Protein AF-A0A740W7R0-F1 (afdb_monomer_lite)

Sequence (334 aa):
QVIRREPIHSACSHVIWDSNSKLMDKSDARHCTVIHSMSQNGWEDFAEKYDLDADDIPSFQNPNDWVFPWLTQDTIQIAEFYEVVEKKETAFIYQDPVTGEPVSYFKRDIKDVIDDLADSGFIKIAERQIKRRRVYKSIITCTAVLKDKQLIAGEHIPIVPVFGEWGFVEDKEVYEGVVRLTKDGQRLRNMIMSFNADIVARTPKKKPFFWPEQIAGFEHMYDGNDDYPYYLLNRTDENSGDLPTQPLAYYENPEVPQANAYMLEAATSAVKEVATLGVDTEAVNGGQVAFDTVNQLNMRADLETYVFQDNLATAMRRDGEIYQSIVNDIYDVP

Organism: NCBI:txid611

Structure (mmCIF, N/CA/C/O backbone):
data_AF-A0A740W7R0-F1
#
_entry.id   AF-A0A740W7R0-F1
#
loop_
_atom_site.group_PDB
_atom_site.id
_atom_site.type_symbol
_atom_site.label_atom_id
_atom_site.label_alt_id
_atom_site.label_comp_id
_atom_site.label_asym_id
_atom_site.label_entity_id
_atom_site.label_seq_id
_atom_site.pdbx_PDB_ins_code
_atom_site.Cartn_x
_atom_site.Cartn_y
_atom_site.Cartn_z
_atom_site.occupancy
_atom_site.B_iso_or_equiv
_atom_site.auth_seq_id
_atom_site.auth_comp_id
_atom_site.auth_asym_id
_atom_site.auth_atom_id
_atom_site.pdbx_PDB_model_num
ATOM 1 N N . GLN A 1 1 ? -14.932 -17.064 19.994 1.00 61.09 1 GLN A N 1
ATOM 2 C CA . GLN A 1 1 ? -14.534 -16.270 18.806 1.00 61.09 1 GLN A CA 1
ATOM 3 C C . GLN A 1 1 ? -13.046 -16.503 18.543 1.00 61.09 1 GLN A C 1
ATOM 5 O O . GLN A 1 1 ? -12.351 -16.876 19.479 1.00 61.09 1 GLN A O 1
ATOM 10 N N . VAL A 1 2 ? -12.561 -16.366 17.303 1.00 67.31 2 VAL A N 1
ATOM 11 C CA . VAL A 1 2 ? -11.131 -16.522 16.958 1.00 67.31 2 VAL A CA 1
ATOM 12 C C . VAL A 1 2 ? -10.673 -15.258 16.242 1.00 67.31 2 VAL A C 1
ATOM 14 O O . VAL A 1 2 ? -11.297 -14.861 15.262 1.00 67.31 2 VAL A O 1
ATOM 17 N N . ILE A 1 3 ? -9.595 -14.642 16.723 1.00 76.12 3 ILE A N 1
ATOM 18 C CA . ILE A 1 3 ? -8.993 -13.462 16.097 1.00 76.12 3 ILE A CA 1
ATOM 19 C C . ILE A 1 3 ? -8.036 -13.945 15.002 1.00 76.12 3 ILE A C 1
ATOM 21 O O . ILE A 1 3 ? -7.158 -14.769 15.263 1.00 76.12 3 ILE A O 1
ATOM 25 N N . ARG A 1 4 ? -8.214 -13.463 13.770 1.00 80.81 4 ARG A N 1
ATOM 26 C CA . ARG A 1 4 ? -7.363 -13.794 12.618 1.00 80.81 4 ARG A CA 1
ATOM 27 C C . ARG A 1 4 ? -6.833 -12.517 11.978 1.00 80.81 4 ARG A C 1
ATOM 29 O O . ARG A 1 4 ? -7.535 -11.513 11.940 1.00 80.81 4 ARG A O 1
ATOM 36 N N . ARG A 1 5 ? -5.595 -12.578 11.485 1.00 81.44 5 ARG A N 1
ATOM 37 C CA . ARG A 1 5 ? -4.960 -11.514 10.701 1.00 81.44 5 ARG A CA 1
ATOM 38 C C . ARG A 1 5 ? -5.076 -11.883 9.230 1.00 81.44 5 ARG A C 1
ATOM 40 O O . ARG A 1 5 ? -4.624 -12.962 8.849 1.00 81.44 5 ARG A O 1
ATOM 47 N N . GLU A 1 6 ? -5.664 -11.008 8.428 1.00 85.12 6 GLU A N 1
ATOM 48 C CA . GLU A 1 6 ? -5.843 -11.223 6.992 1.00 85.12 6 GLU A CA 1
ATOM 49 C C . GLU A 1 6 ? -5.182 -10.079 6.212 1.00 85.12 6 GLU A C 1
ATOM 51 O O . GLU A 1 6 ? -5.322 -8.916 6.601 1.00 85.12 6 GLU A O 1
ATOM 56 N N . PRO A 1 7 ? -4.424 -10.377 5.141 1.00 83.12 7 PRO A N 1
ATOM 57 C CA . PRO A 1 7 ? -3.843 -9.340 4.306 1.00 83.12 7 PRO A CA 1
ATOM 58 C C . PRO A 1 7 ? -4.929 -8.672 3.458 1.00 83.12 7 PRO A C 1
ATOM 60 O O . PRO A 1 7 ? -5.713 -9.342 2.790 1.00 83.12 7 PRO A O 1
ATOM 63 N N . ILE A 1 8 ? -4.933 -7.339 3.433 1.00 81.88 8 ILE A N 1
ATOM 64 C CA . ILE A 1 8 ? -5.785 -6.568 2.524 1.00 81.88 8 ILE A CA 1
ATOM 65 C C . ILE A 1 8 ? -5.012 -6.346 1.226 1.00 81.88 8 ILE A C 1
ATOM 67 O O . ILE A 1 8 ? -4.020 -5.613 1.182 1.00 81.88 8 ILE A O 1
ATOM 71 N N . HIS A 1 9 ? -5.460 -6.990 0.153 1.00 75.75 9 HIS A N 1
ATOM 72 C CA . HIS A 1 9 ? -4.893 -6.778 -1.173 1.00 75.75 9 HIS A CA 1
ATOM 73 C C . HIS A 1 9 ? -5.345 -5.426 -1.745 1.00 75.75 9 HIS A C 1
ATOM 75 O O . HIS A 1 9 ? -6.448 -4.961 -1.476 1.00 75.75 9 HIS A O 1
ATOM 81 N N . SER A 1 10 ? -4.482 -4.777 -2.533 1.00 72.06 10 SER A N 1
ATOM 82 C CA . SER A 1 10 ? -4.775 -3.477 -3.168 1.00 72.06 10 SER A CA 1
ATOM 83 C C . SER A 1 10 ? -5.121 -2.343 -2.189 1.00 72.06 10 SER A C 1
ATOM 85 O O . SER A 1 10 ? -5.879 -1.431 -2.526 1.00 72.06 10 SER A O 1
ATOM 87 N N . ALA A 1 11 ? -4.514 -2.356 -0.996 1.00 71.19 11 ALA A N 1
ATOM 88 C CA . ALA A 1 11 ? -4.784 -1.386 0.065 1.00 71.19 11 ALA A CA 1
ATOM 89 C C . ALA A 1 11 ? -4.646 0.087 -0.376 1.00 71.19 11 ALA A C 1
ATOM 91 O O . ALA A 1 11 ? -5.422 0.921 0.077 1.00 71.19 11 ALA A O 1
ATOM 92 N N . CYS A 1 12 ? -3.738 0.413 -1.306 1.00 69.38 12 CYS A N 1
ATOM 93 C CA . CYS A 1 12 ? -3.533 1.793 -1.774 1.00 69.38 12 CYS A CA 1
ATOM 94 C C . CYS A 1 12 ? -4.762 2.425 -2.449 1.00 69.38 12 CYS A C 1
ATOM 96 O O . CYS A 1 12 ? -4.881 3.645 -2.457 1.00 69.38 12 CYS A O 1
ATOM 98 N N . SER A 1 13 ? -5.643 1.623 -3.055 1.00 72.69 13 SER A N 1
ATOM 99 C CA . SER A 1 13 ? -6.872 2.108 -3.703 1.00 72.69 13 SER A CA 1
ATOM 100 C C . SER A 1 13 ? -8.140 1.753 -2.936 1.00 72.69 13 SER A C 1
ATOM 102 O O . SER A 1 13 ? -9.170 2.384 -3.149 1.00 72.69 13 SER A O 1
ATOM 104 N N . HIS A 1 14 ? -8.066 0.755 -2.057 1.00 75.62 14 HIS A N 1
ATOM 105 C CA . HIS A 1 14 ? -9.224 0.194 -1.372 1.00 75.62 14 HIS A CA 1
ATOM 106 C C . HIS A 1 14 ? -9.317 0.606 0.101 1.00 75.62 14 HIS A C 1
ATOM 108 O O . HIS A 1 14 ? -10.366 0.426 0.702 1.00 75.62 14 HIS A O 1
ATOM 114 N N . VAL A 1 15 ? -8.271 1.176 0.705 1.00 82.62 15 VAL A N 1
ATOM 115 C CA . VAL A 1 15 ? -8.308 1.637 2.101 1.00 82.62 15 VAL A CA 1
ATOM 116 C C . VAL A 1 15 ? -8.205 3.154 2.139 1.00 82.62 15 VAL A C 1
ATOM 118 O O . VAL A 1 15 ? -7.200 3.735 1.733 1.00 82.62 15 VAL A O 1
ATOM 121 N N . ILE A 1 16 ? -9.249 3.799 2.652 1.00 84.50 16 ILE A N 1
ATOM 122 C CA . ILE A 1 16 ? -9.345 5.252 2.774 1.00 84.50 16 ILE A CA 1
ATOM 123 C C . ILE A 1 16 ? -9.377 5.606 4.258 1.00 84.50 16 ILE A C 1
ATOM 125 O O . ILE A 1 16 ? -10.332 5.296 4.972 1.00 84.50 16 ILE A O 1
ATOM 129 N N . TRP A 1 17 ? -8.318 6.259 4.718 1.00 84.19 17 TRP A N 1
ATOM 130 C CA . TRP A 1 17 ? -8.190 6.746 6.089 1.00 84.19 17 TRP A CA 1
ATOM 131 C C . TRP A 1 17 ? -8.792 8.143 6.258 1.00 84.19 17 TRP A C 1
ATOM 133 O O . TRP A 1 17 ? -8.957 8.882 5.290 1.00 84.19 17 TRP A O 1
ATOM 143 N N . ASP A 1 18 ? -9.083 8.508 7.507 1.00 83.50 18 ASP A N 1
ATOM 144 C CA . ASP A 1 18 ? -9.459 9.869 7.895 1.00 83.50 18 ASP A CA 1
ATOM 145 C C . ASP A 1 18 ? -8.423 10.893 7.409 1.00 83.50 18 ASP A C 1
ATOM 147 O O . ASP A 1 18 ? -7.244 10.810 7.763 1.00 83.50 18 ASP A O 1
ATOM 151 N N . SER A 1 19 ? -8.874 11.893 6.649 1.00 77.38 19 SER A N 1
ATOM 152 C CA . SER A 1 19 ? -8.030 12.972 6.120 1.00 77.38 19 SER A CA 1
ATOM 153 C C . SER A 1 19 ? -7.301 13.773 7.204 1.00 77.38 19 SER A C 1
ATOM 155 O O . SER A 1 19 ? -6.313 14.438 6.908 1.00 77.38 19 SER A O 1
ATOM 157 N N . ASN A 1 20 ? -7.780 13.743 8.452 1.00 79.94 20 ASN A N 1
ATOM 158 C CA . ASN A 1 20 ? -7.133 14.430 9.571 1.00 79.94 20 ASN A CA 1
ATOM 159 C C . ASN A 1 20 ? -6.087 13.581 10.305 1.00 79.94 20 ASN A C 1
ATOM 161 O O . ASN A 1 20 ? -5.439 14.100 11.215 1.00 79.94 20 ASN A O 1
ATOM 165 N N . SER A 1 21 ? -5.928 12.303 9.951 1.00 81.31 21 SER A N 1
ATOM 166 C CA . SER A 1 21 ? -4.964 11.414 10.597 1.00 81.31 21 SER A CA 1
ATOM 167 C C . SER A 1 21 ? -3.539 11.718 10.130 1.00 81.31 21 SER A C 1
ATOM 169 O O . SER A 1 21 ? -3.223 11.613 8.942 1.00 81.31 21 SER A O 1
ATOM 171 N N . LYS A 1 22 ? -2.674 12.096 11.076 1.00 79.94 22 LYS A N 1
ATOM 172 C CA . LYS A 1 22 ? -1.288 12.525 10.847 1.00 79.94 22 LYS A CA 1
ATOM 173 C C . LYS A 1 22 ? -0.246 11.551 11.383 1.00 79.94 22 LYS A C 1
ATOM 175 O O . LYS A 1 22 ? 0.915 11.657 10.998 1.00 79.94 22 LYS A O 1
ATOM 180 N N . LEU A 1 23 ? -0.622 10.648 12.286 1.00 82.50 23 LEU A N 1
ATOM 181 C CA . LEU A 1 23 ? 0.312 9.664 12.829 1.00 82.50 23 LEU A CA 1
ATOM 182 C C . LEU A 1 23 ? 0.557 8.534 11.825 1.00 82.50 23 LEU A C 1
ATOM 184 O O . LEU A 1 23 ? -0.361 8.087 11.139 1.00 82.50 23 LEU A O 1
ATOM 188 N N . MET A 1 24 ? 1.796 8.043 11.777 1.00 80.12 24 MET A N 1
ATOM 189 C CA . MET A 1 24 ? 2.192 6.956 10.875 1.00 80.12 24 MET A CA 1
ATOM 190 C C . MET A 1 24 ? 1.461 5.640 11.186 1.00 80.12 24 MET A C 1
ATOM 192 O O . MET A 1 24 ? 1.162 4.866 10.288 1.00 80.12 24 MET A O 1
ATOM 196 N N . ASP A 1 25 ? 1.121 5.387 12.448 1.00 79.81 25 ASP A N 1
ATOM 197 C CA . ASP A 1 25 ? 0.356 4.208 12.871 1.00 79.81 25 ASP A CA 1
ATOM 198 C C . ASP A 1 25 ? -1.169 4.373 12.702 1.00 79.81 25 ASP A C 1
ATOM 200 O O . ASP A 1 25 ? -1.934 3.456 13.020 1.00 79.81 25 ASP A O 1
ATOM 204 N N . LYS A 1 26 ? -1.614 5.551 12.233 1.00 83.06 26 LYS A N 1
ATOM 205 C CA . LYS A 1 26 ? -3.019 5.960 12.085 1.00 83.06 26 LYS A CA 1
ATOM 206 C C . LYS A 1 26 ? -3.853 5.781 13.363 1.00 83.06 26 LYS A C 1
ATOM 208 O O . LYS A 1 26 ? -5.071 5.600 13.308 1.00 83.06 26 LYS A O 1
ATOM 213 N N . SER A 1 27 ? -3.232 5.848 14.543 1.00 79.81 27 SER A N 1
ATOM 214 C CA . SER A 1 27 ? -3.924 5.701 15.838 1.00 79.81 27 SER A CA 1
ATOM 215 C C . SER A 1 27 ? -4.890 6.853 16.165 1.00 79.81 27 SER A C 1
ATOM 217 O O . SER A 1 27 ? -5.855 6.683 16.930 1.00 79.81 27 SER A O 1
ATOM 219 N N . ASP A 1 28 ? -4.665 8.011 15.543 1.00 83.19 28 ASP A N 1
ATOM 220 C CA . ASP A 1 28 ? -5.483 9.221 15.617 1.00 83.19 28 ASP A CA 1
ATOM 221 C C . ASP A 1 28 ? -6.679 9.226 14.652 1.00 83.19 28 ASP A C 1
ATOM 223 O O . ASP A 1 28 ? -7.558 10.083 14.785 1.00 83.19 28 ASP A O 1
ATOM 227 N N . ALA A 1 29 ? -6.763 8.263 13.729 1.00 84.06 29 ALA A N 1
ATOM 228 C CA . ALA A 1 29 ? -7.875 8.164 12.794 1.00 84.06 29 ALA A CA 1
ATOM 229 C C . ALA A 1 29 ? -9.211 7.963 13.532 1.00 84.06 29 ALA A C 1
ATOM 231 O O . ALA A 1 29 ? -9.351 7.092 14.402 1.00 84.06 29 ALA A O 1
ATOM 232 N N . ARG A 1 30 ? -10.220 8.771 13.174 1.00 84.12 30 ARG A N 1
ATOM 233 C CA . ARG A 1 30 ? -11.590 8.620 13.696 1.00 84.12 30 ARG A CA 1
ATOM 234 C C . ARG A 1 30 ? -12.455 7.737 12.818 1.00 84.12 30 ARG A C 1
ATOM 236 O O . ARG A 1 30 ? -13.424 7.169 13.313 1.00 84.12 30 ARG A O 1
ATOM 243 N N . HIS A 1 31 ? -12.115 7.636 11.540 1.00 84.19 31 HIS A N 1
ATOM 244 C CA . HIS A 1 31 ? -12.808 6.779 10.600 1.00 84.19 31 HIS A CA 1
ATOM 245 C C . HIS A 1 31 ? -11.843 6.128 9.609 1.00 84.19 31 HIS A C 1
ATOM 247 O O . HIS A 1 31 ? -10.768 6.655 9.320 1.00 84.19 31 HIS A O 1
ATOM 253 N N . CYS A 1 32 ? -12.228 4.962 9.104 1.00 86.94 32 CYS A N 1
ATOM 254 C CA . CYS A 1 32 ? -11.527 4.271 8.030 1.00 86.94 32 CYS A CA 1
ATOM 255 C C . CYS A 1 32 ? -12.552 3.539 7.166 1.00 86.94 32 CYS A C 1
ATOM 257 O O . CYS A 1 32 ? -13.484 2.938 7.695 1.00 86.94 32 CYS A O 1
ATOM 259 N N . THR A 1 33 ? -12.389 3.595 5.850 1.00 85.62 33 THR A N 1
ATOM 260 C CA . THR A 1 33 ? -13.246 2.894 4.892 1.00 85.62 33 THR A CA 1
ATOM 261 C C . THR A 1 33 ? -12.415 1.851 4.166 1.00 85.62 33 THR A C 1
ATOM 263 O O . THR A 1 33 ? -11.398 2.196 3.569 1.00 85.62 33 THR A O 1
ATOM 266 N N . VAL A 1 34 ? -12.848 0.594 4.198 1.00 84.38 34 VAL A N 1
ATOM 267 C CA . VAL A 1 34 ? -12.238 -0.497 3.431 1.00 84.38 34 VAL A CA 1
ATOM 268 C C . VAL A 1 34 ? -13.203 -0.922 2.348 1.00 84.38 34 VAL A C 1
ATOM 270 O O . VAL A 1 34 ? -14.291 -1.402 2.632 1.00 84.38 34 VAL A O 1
ATOM 273 N N . ILE A 1 35 ? -12.805 -0.744 1.105 1.00 83.00 35 ILE A N 1
ATOM 274 C CA . ILE A 1 35 ? -13.558 -1.139 -0.070 1.00 83.00 35 ILE A CA 1
ATOM 275 C C . ILE A 1 35 ? -13.144 -2.562 -0.435 1.00 83.00 35 ILE A C 1
ATOM 277 O O . ILE A 1 35 ? -11.962 -2.869 -0.554 1.00 83.00 35 ILE A O 1
ATOM 281 N N . HIS A 1 36 ? -14.115 -3.426 -0.668 1.00 79.00 36 HIS A N 1
ATOM 282 C CA . HIS A 1 36 ? -13.927 -4.758 -1.215 1.00 79.00 36 HIS A CA 1
ATOM 283 C C . HIS A 1 36 ? -14.559 -4.803 -2.599 1.00 79.00 36 HIS A C 1
ATOM 285 O O . HIS A 1 36 ? -15.718 -4.424 -2.769 1.00 79.00 36 HIS A O 1
ATOM 291 N N . SER A 1 37 ? -13.796 -5.252 -3.592 1.00 73.38 37 SER A N 1
ATOM 292 C CA . SER A 1 37 ? -14.316 -5.551 -4.925 1.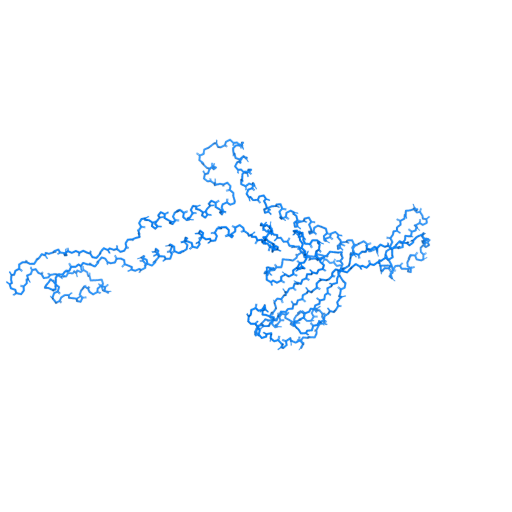00 73.38 37 SER A CA 1
ATOM 293 C C . SER A 1 37 ? -14.641 -7.041 -5.009 1.00 73.38 37 SER A C 1
ATOM 295 O O . SER A 1 37 ? -13.771 -7.887 -4.810 1.00 73.38 37 SER A O 1
ATOM 297 N N . MET A 1 38 ? -15.904 -7.365 -5.275 1.00 72.31 38 MET A N 1
ATOM 298 C CA . MET A 1 38 ? -16.400 -8.738 -5.386 1.00 72.31 38 MET A CA 1
ATOM 299 C C . MET A 1 38 ? -17.057 -8.951 -6.751 1.00 72.31 38 MET A C 1
ATOM 301 O O . MET A 1 38 ? -17.629 -8.027 -7.328 1.00 72.31 38 MET A O 1
ATOM 305 N N . SER A 1 39 ? -16.964 -10.169 -7.287 1.00 76.75 39 SER A N 1
ATOM 306 C CA . SER A 1 39 ? -17.787 -10.583 -8.429 1.00 76.75 39 SER A CA 1
ATOM 307 C C . SER A 1 39 ? -19.245 -10.761 -7.994 1.00 76.75 39 SER A C 1
ATOM 309 O O . SER A 1 39 ? -19.516 -10.880 -6.801 1.00 76.75 39 SER A O 1
ATOM 311 N N . GLN A 1 40 ? -20.185 -10.825 -8.941 1.00 68.88 40 GLN A N 1
ATOM 312 C CA . GLN A 1 40 ? -21.609 -11.043 -8.632 1.00 68.88 40 GLN A CA 1
ATOM 313 C C . GLN A 1 40 ? -21.847 -12.320 -7.803 1.00 68.88 40 GLN A C 1
ATOM 315 O O . GLN A 1 40 ? -22.532 -12.268 -6.791 1.00 68.88 40 GLN A O 1
ATOM 320 N N . ASN A 1 41 ? -21.187 -13.432 -8.137 1.00 69.12 41 ASN A N 1
ATOM 321 C CA . ASN A 1 41 ? -21.288 -14.661 -7.337 1.00 69.12 41 ASN A CA 1
ATOM 322 C C . ASN A 1 41 ? -20.683 -14.492 -5.931 1.00 69.12 41 ASN A C 1
ATOM 324 O O . ASN A 1 41 ? -21.214 -15.006 -4.955 1.00 69.12 41 ASN A O 1
ATOM 328 N N . GLY A 1 42 ? -19.570 -13.757 -5.811 1.00 63.84 42 GLY A N 1
ATOM 329 C CA . GLY A 1 42 ? -18.967 -13.465 -4.507 1.00 63.84 42 GLY A CA 1
ATOM 330 C C . GLY A 1 42 ? -19.821 -12.521 -3.655 1.00 63.84 42 GLY A C 1
ATOM 331 O O . GLY A 1 42 ? -19.736 -12.555 -2.430 1.00 63.84 42 GLY A O 1
ATOM 332 N N . TRP A 1 43 ? -20.650 -11.695 -4.295 1.00 67.62 43 TRP A N 1
ATOM 333 C CA . TRP A 1 43 ? -21.630 -10.850 -3.628 1.00 67.62 43 TRP A CA 1
ATOM 334 C C . TRP A 1 43 ? -22.770 -11.668 -3.023 1.00 67.62 43 TRP A C 1
ATOM 336 O O . TRP A 1 43 ? -23.113 -11.426 -1.872 1.00 67.62 43 TRP A O 1
ATOM 346 N N . GLU A 1 44 ? -23.298 -12.662 -3.739 1.00 65.25 44 GLU A N 1
ATOM 347 C CA . GLU A 1 44 ? -24.333 -13.567 -3.217 1.00 65.25 44 GLU A CA 1
ATOM 348 C C . GLU A 1 44 ? -23.845 -14.321 -1.966 1.00 65.25 44 GLU A C 1
ATOM 350 O O . GLU A 1 44 ? -24.512 -14.288 -0.931 1.00 65.25 44 GLU A O 1
ATOM 355 N N . ASP A 1 45 ? -22.631 -14.885 -2.006 1.00 68.81 45 ASP A N 1
ATOM 356 C CA . ASP A 1 45 ? -22.008 -15.555 -0.851 1.00 68.81 45 ASP A CA 1
ATOM 357 C C . ASP A 1 45 ? -21.796 -14.593 0.339 1.00 68.81 45 ASP A C 1
ATOM 359 O O . ASP A 1 45 ? -21.938 -14.956 1.513 1.00 68.81 45 ASP A O 1
ATOM 363 N N . PHE A 1 46 ? -21.419 -13.342 0.056 1.00 66.44 46 PHE A N 1
ATOM 364 C CA . PHE A 1 46 ? -21.229 -12.318 1.082 1.00 66.44 46 PHE A CA 1
ATOM 365 C C . PHE A 1 46 ? -22.564 -11.867 1.684 1.00 66.44 46 PHE A C 1
ATOM 367 O O . PHE A 1 46 ? -22.658 -11.690 2.901 1.00 66.44 46 PHE A O 1
ATOM 374 N N . ALA A 1 47 ? -23.593 -11.717 0.853 1.00 64.81 47 ALA A N 1
ATOM 375 C CA . ALA A 1 47 ? -24.937 -11.371 1.274 1.00 64.81 47 ALA A CA 1
ATOM 376 C C . ALA A 1 47 ? -25.524 -12.466 2.178 1.00 64.81 47 ALA A C 1
ATOM 378 O O . ALA A 1 47 ? -26.004 -12.156 3.268 1.00 64.81 47 ALA A O 1
ATOM 379 N N . GLU A 1 48 ? -25.352 -13.742 1.818 1.00 65.00 48 GLU A N 1
ATOM 380 C CA . GLU A 1 48 ? -25.759 -14.882 2.650 1.00 65.00 48 GLU A CA 1
ATOM 381 C C . GLU A 1 48 ? -25.020 -14.897 4.000 1.00 65.00 48 GLU A C 1
ATOM 383 O O . GLU A 1 48 ? -25.624 -15.078 5.059 1.00 65.00 48 GLU A O 1
ATOM 388 N N . LYS A 1 49 ? -23.707 -14.633 4.002 1.00 64.62 49 LYS A N 1
ATOM 389 C CA . LYS A 1 49 ? -22.895 -14.628 5.230 1.00 64.62 49 LYS A CA 1
ATOM 390 C C . LYS A 1 49 ? -23.251 -13.495 6.197 1.00 64.62 49 LYS A C 1
ATOM 392 O O . LYS A 1 49 ? -23.083 -13.653 7.410 1.00 64.62 49 LYS A O 1
ATOM 397 N N . TYR A 1 50 ? -23.671 -12.341 5.682 1.00 60.72 50 TYR A N 1
ATOM 398 C CA . TYR A 1 50 ? -23.966 -11.152 6.487 1.00 60.72 50 TYR A CA 1
ATOM 399 C C . TYR A 1 50 ? -25.463 -10.906 6.731 1.00 60.72 50 TYR A C 1
ATOM 401 O O . TYR A 1 50 ? -25.774 -9.960 7.472 1.00 60.72 50 TYR A O 1
ATOM 409 N N . ASP A 1 51 ? -26.325 -11.791 6.211 1.00 60.41 51 ASP A N 1
ATOM 410 C CA . ASP A 1 51 ? -27.794 -11.710 6.223 1.00 60.41 51 ASP A CA 1
ATOM 411 C C . ASP A 1 51 ? -28.287 -10.414 5.556 1.00 60.41 51 ASP A C 1
ATOM 413 O O . ASP A 1 51 ? -29.008 -9.609 6.144 1.00 60.41 51 ASP A O 1
ATOM 417 N N . LEU A 1 52 ? -27.771 -10.150 4.353 1.00 63.38 52 LEU A N 1
ATOM 418 C CA . LEU A 1 52 ? -28.075 -8.971 3.542 1.00 63.38 52 LEU A CA 1
ATOM 419 C C . LEU A 1 52 ? -28.934 -9.371 2.342 1.00 63.38 52 LEU A C 1
ATOM 421 O O . LEU A 1 52 ? -28.822 -10.485 1.835 1.00 63.38 52 LEU A O 1
ATOM 425 N N . ASP A 1 53 ? -29.775 -8.449 1.878 1.00 56.88 53 ASP A N 1
ATOM 426 C CA . ASP A 1 53 ? -30.628 -8.685 0.715 1.00 56.88 53 ASP A CA 1
ATOM 427 C C . ASP A 1 53 ? -29.783 -8.630 -0.570 1.00 56.88 53 ASP A C 1
ATOM 429 O O . ASP A 1 53 ? -29.186 -7.597 -0.889 1.00 56.88 53 ASP A O 1
ATOM 433 N N . ALA A 1 54 ? -29.686 -9.756 -1.282 1.00 56.06 54 ALA A N 1
ATOM 434 C CA . ALA A 1 54 ? -28.837 -9.897 -2.469 1.00 56.06 54 ALA A CA 1
ATOM 435 C C . ALA A 1 54 ? -29.336 -9.053 -3.659 1.00 56.06 54 ALA A C 1
ATOM 437 O O . ALA A 1 54 ? -28.546 -8.711 -4.543 1.00 56.06 54 ALA A O 1
ATOM 438 N N . ASP A 1 55 ? -30.622 -8.684 -3.643 1.00 55.88 55 ASP A N 1
ATOM 439 C CA . ASP A 1 55 ? -31.299 -7.927 -4.698 1.00 55.88 55 ASP A CA 1
ATOM 440 C C . ASP A 1 55 ? -31.030 -6.408 -4.646 1.00 55.88 55 ASP A C 1
ATOM 442 O O . ASP A 1 55 ? -31.326 -5.703 -5.616 1.00 55.88 55 ASP A O 1
ATOM 446 N N . ASP A 1 56 ? -30.437 -5.876 -3.565 1.00 56.00 56 ASP A N 1
ATOM 447 C CA . ASP A 1 56 ? -30.095 -4.446 -3.455 1.00 56.00 56 ASP A CA 1
ATOM 448 C C . ASP A 1 56 ? -28.761 -4.138 -4.162 1.00 56.00 56 ASP A C 1
ATOM 450 O O . ASP A 1 56 ? -27.735 -3.791 -3.566 1.00 56.00 56 ASP A O 1
ATOM 454 N N . ILE A 1 57 ? -28.765 -4.331 -5.482 1.00 56.44 57 ILE A N 1
ATOM 455 C CA . ILE A 1 57 ? -27.627 -4.048 -6.354 1.00 56.44 57 ILE A CA 1
ATOM 456 C C . ILE A 1 57 ? -27.616 -2.537 -6.642 1.00 56.44 57 ILE A C 1
ATOM 458 O O . ILE A 1 57 ? -28.586 -2.004 -7.194 1.00 56.44 57 ILE A O 1
ATOM 462 N N . PRO A 1 58 ? -26.529 -1.809 -6.324 1.00 54.56 58 PRO A N 1
ATOM 463 C CA . PRO A 1 58 ? -26.477 -0.366 -6.528 1.00 54.56 58 PRO A CA 1
ATOM 464 C C . PRO A 1 58 ? -26.585 -0.026 -8.024 1.00 54.56 58 PRO A C 1
ATOM 466 O O . PRO A 1 58 ? -25.683 -0.315 -8.804 1.00 54.56 58 PRO A O 1
ATOM 469 N N . SER A 1 59 ? -27.686 0.611 -8.439 1.00 47.91 59 SER A N 1
ATOM 470 C CA . SER A 1 59 ? -27.928 0.946 -9.858 1.00 47.91 59 SER A CA 1
ATOM 471 C C . SER A 1 59 ? -27.347 2.296 -10.300 1.00 47.91 59 SER A C 1
ATOM 473 O O . SER A 1 59 ? -27.422 2.646 -11.479 1.00 47.91 59 SER A O 1
ATOM 475 N N . PHE A 1 60 ? -26.768 3.078 -9.381 1.00 45.16 60 PHE A N 1
ATOM 476 C CA . PHE A 1 60 ? -26.316 4.434 -9.687 1.00 45.16 60 PHE A CA 1
ATOM 477 C C . PHE A 1 60 ? -24.818 4.490 -10.003 1.00 45.16 60 PHE A C 1
ATOM 479 O O . PHE A 1 60 ? -23.969 4.452 -9.114 1.00 45.16 60 PHE A O 1
ATOM 486 N N . GLN A 1 61 ? -24.496 4.634 -11.288 1.00 48.97 61 GLN A N 1
ATOM 487 C CA . GLN A 1 61 ? -23.152 4.945 -11.768 1.00 48.97 61 GLN A CA 1
ATOM 488 C C . GLN A 1 61 ? -22.961 6.473 -11.736 1.00 48.97 61 GLN A C 1
ATOM 490 O O . GLN A 1 61 ? -23.722 7.217 -12.355 1.00 48.97 61 GLN A O 1
ATOM 495 N N . ASN A 1 62 ? -21.980 6.965 -10.974 1.00 42.97 62 ASN A N 1
ATOM 496 C CA . ASN A 1 62 ? -21.703 8.402 -10.875 1.00 42.97 62 ASN A CA 1
ATOM 497 C C . ASN A 1 62 ? -21.222 8.943 -12.250 1.00 42.97 62 ASN A C 1
ATOM 499 O O . ASN A 1 62 ? -20.332 8.326 -12.831 1.00 42.97 62 ASN A O 1
ATOM 503 N N . PRO A 1 63 ? -21.734 10.075 -12.780 1.00 46.16 63 PRO A N 1
ATOM 504 C CA . PRO A 1 63 ? -21.422 10.560 -14.138 1.00 46.16 63 PRO A CA 1
ATOM 505 C C . PRO A 1 63 ? -19.976 11.013 -14.421 1.00 46.16 63 PRO A C 1
ATOM 507 O O . PRO A 1 63 ? -19.718 11.533 -15.504 1.00 46.16 63 PRO A O 1
ATOM 510 N N . ASN A 1 64 ? -19.043 10.889 -13.472 1.00 46.31 64 ASN A N 1
ATOM 511 C CA . ASN A 1 64 ? -17.669 11.377 -13.612 1.00 46.31 64 ASN A CA 1
ATOM 512 C C . ASN A 1 64 ? -16.665 10.217 -13.687 1.00 46.31 64 ASN A C 1
ATOM 514 O O . ASN A 1 64 ? -16.360 9.598 -12.671 1.00 46.31 64 ASN A O 1
ATOM 518 N N . ASP A 1 65 ? -16.057 10.030 -14.862 1.00 50.34 65 ASP A N 1
ATOM 519 C CA . ASP A 1 65 ? -15.006 9.036 -15.176 1.00 50.34 65 ASP A CA 1
ATOM 520 C C . ASP A 1 65 ? -13.722 9.133 -14.320 1.00 50.34 65 ASP A C 1
ATOM 522 O O . ASP A 1 65 ? -12.829 8.296 -14.420 1.00 50.34 65 ASP A O 1
ATOM 526 N N . TRP A 1 66 ? -13.588 10.175 -13.494 1.00 51.12 66 TRP A N 1
ATOM 527 C CA . TRP A 1 66 ? -12.396 10.440 -12.674 1.00 51.12 66 TRP A CA 1
ATOM 528 C C . TRP A 1 66 ? -12.555 9.992 -11.215 1.00 51.12 66 TRP A C 1
ATOM 530 O O . TRP A 1 66 ? -11.627 10.137 -10.418 1.00 51.12 66 TRP A O 1
ATOM 540 N N . VAL A 1 67 ? -13.730 9.476 -10.846 1.00 55.06 67 VAL A N 1
ATOM 541 C CA . VAL A 1 67 ? -14.037 8.976 -9.502 1.00 55.06 67 VAL A CA 1
ATOM 542 C C . VAL A 1 67 ? -13.993 7.449 -9.531 1.00 55.06 67 VAL A C 1
ATOM 544 O O . VAL A 1 67 ? -14.406 6.831 -10.506 1.00 55.06 67 VAL A O 1
ATOM 547 N N . PHE A 1 68 ? -13.455 6.849 -8.468 1.00 55.66 68 PHE A N 1
ATOM 548 C CA . PHE A 1 68 ? -13.318 5.403 -8.284 1.00 55.66 68 PHE A CA 1
ATOM 549 C C . PHE A 1 68 ? -14.573 4.631 -8.761 1.00 55.66 68 PHE A C 1
ATOM 551 O O . PHE A 1 68 ? -15.684 5.010 -8.377 1.00 55.66 68 PHE A O 1
ATOM 558 N N . PRO A 1 69 ? -14.436 3.601 -9.621 1.00 59.28 69 PRO A N 1
ATOM 559 C CA . PRO A 1 69 ? -15.573 2.972 -10.287 1.00 59.28 69 PRO A CA 1
ATOM 560 C C . PRO A 1 69 ? -16.312 2.020 -9.339 1.00 59.28 69 PRO A C 1
ATOM 562 O O . PRO A 1 69 ? -16.063 0.819 -9.336 1.00 59.28 69 PRO A O 1
ATOM 565 N N . TRP A 1 70 ? -17.252 2.570 -8.568 1.00 57.91 70 TRP A N 1
ATOM 566 C CA . TRP A 1 70 ? -18.101 1.846 -7.607 1.00 57.91 70 TRP A CA 1
ATOM 567 C C . TRP A 1 70 ? -18.887 0.674 -8.212 1.00 57.91 70 TRP A C 1
ATOM 569 O O . TRP A 1 70 ? -19.224 -0.280 -7.511 1.00 57.91 70 TRP A O 1
ATOM 579 N N . LEU A 1 71 ? -19.163 0.733 -9.515 1.00 54.78 71 LEU A N 1
ATOM 580 C CA . LEU A 1 71 ? -19.803 -0.334 -10.269 1.00 54.78 71 LEU A CA 1
ATOM 581 C C . LEU A 1 71 ? -19.075 -0.508 -11.604 1.00 54.78 71 LEU A C 1
ATOM 583 O O . LEU A 1 71 ? -19.015 0.418 -12.416 1.00 54.78 71 LEU A O 1
ATOM 587 N N . THR A 1 72 ? -18.541 -1.703 -11.836 1.00 59.22 72 THR A N 1
ATOM 588 C CA . THR A 1 72 ? -18.103 -2.150 -13.166 1.00 59.22 72 THR A CA 1
ATOM 589 C C . THR A 1 72 ? -18.987 -3.332 -13.565 1.00 59.22 72 THR A C 1
ATOM 591 O O . THR A 1 72 ? -19.474 -4.027 -12.680 1.00 59.22 72 THR A O 1
ATOM 594 N N . GLN A 1 73 ? -19.218 -3.568 -14.864 1.00 57.62 73 GLN A N 1
ATOM 595 C CA . GLN A 1 73 ? -20.182 -4.572 -15.365 1.00 57.62 73 GLN A CA 1
ATOM 596 C C . GLN A 1 73 ? -20.081 -5.963 -14.703 1.00 57.62 73 GLN A C 1
ATOM 598 O O . GLN A 1 73 ? -21.100 -6.633 -14.589 1.00 57.62 73 GLN A O 1
ATOM 603 N N . ASP A 1 74 ? -18.894 -6.357 -14.230 1.00 60.81 74 ASP A N 1
ATOM 604 C CA . ASP A 1 74 ? -18.634 -7.659 -13.599 1.00 60.81 74 ASP A CA 1
ATOM 605 C C . ASP A 1 74 ? -18.319 -7.599 -12.092 1.00 60.81 74 ASP A C 1
ATOM 607 O O . ASP A 1 74 ? -18.234 -8.640 -11.437 1.00 60.81 74 ASP A O 1
ATOM 611 N N . THR A 1 75 ? -18.118 -6.407 -11.519 1.00 65.75 75 THR A N 1
ATOM 612 C CA . THR A 1 75 ? -17.644 -6.265 -10.132 1.00 65.75 75 THR A CA 1
ATOM 613 C C . THR A 1 75 ? -18.468 -5.257 -9.346 1.00 65.75 75 THR A C 1
ATOM 615 O O . THR A 1 75 ? -18.553 -4.082 -9.720 1.00 65.75 75 THR A O 1
ATOM 618 N N . ILE A 1 76 ? -18.998 -5.712 -8.216 1.00 69.06 76 ILE A N 1
ATOM 619 C CA . ILE A 1 76 ? -19.704 -4.909 -7.221 1.00 69.06 76 ILE A CA 1
ATOM 620 C C . ILE A 1 76 ? -18.688 -4.484 -6.161 1.00 69.06 76 ILE A C 1
ATOM 622 O O . ILE A 1 76 ? -17.886 -5.296 -5.693 1.00 69.06 76 ILE A O 1
ATOM 626 N N . GLN A 1 77 ? -18.701 -3.204 -5.789 1.00 71.38 77 GLN A N 1
ATOM 627 C CA . GLN A 1 77 ? -17.852 -2.691 -4.720 1.00 71.38 77 GLN A CA 1
ATOM 628 C C . GLN A 1 77 ? -18.674 -2.387 -3.472 1.00 71.38 77 GLN A C 1
ATOM 630 O O . GLN A 1 77 ? -19.642 -1.625 -3.508 1.00 71.38 77 GLN A O 1
ATOM 635 N N . ILE A 1 78 ? -18.256 -2.977 -2.358 1.00 74.12 78 ILE A N 1
ATOM 636 C CA . ILE A 1 78 ? -18.867 -2.807 -1.038 1.00 74.12 78 ILE A CA 1
ATOM 637 C C . ILE A 1 78 ? -17.830 -2.146 -0.153 1.00 74.12 78 ILE A C 1
ATOM 639 O O . ILE A 1 78 ? -16.659 -2.505 -0.204 1.00 74.12 78 ILE A O 1
ATOM 643 N N . ALA A 1 79 ? -18.239 -1.198 0.674 1.00 80.88 79 ALA A N 1
ATOM 644 C CA . ALA A 1 79 ? -17.353 -0.548 1.618 1.00 80.88 79 ALA A CA 1
ATOM 645 C C . ALA A 1 79 ? -17.734 -0.900 3.061 1.00 80.88 79 ALA A C 1
ATOM 647 O O . ALA A 1 79 ? -18.885 -0.830 3.480 1.00 80.88 79 ALA A O 1
ATOM 648 N N . GLU A 1 80 ? -16.739 -1.276 3.847 1.00 84.81 80 GLU A N 1
ATOM 649 C CA . GLU A 1 80 ? -16.814 -1.417 5.290 1.00 84.81 80 GLU A CA 1
ATOM 650 C C . GLU A 1 80 ? -16.325 -0.113 5.915 1.00 84.81 80 GLU A C 1
ATOM 652 O O . GLU A 1 80 ? -15.149 0.239 5.833 1.00 84.81 80 GLU A O 1
ATOM 657 N N . PHE A 1 81 ? -17.244 0.626 6.522 1.00 85.44 81 PHE A N 1
ATOM 658 C CA . PHE A 1 81 ? -16.967 1.886 7.188 1.00 85.44 81 PHE A CA 1
ATOM 659 C C . PHE A 1 81 ? -16.793 1.663 8.690 1.00 85.44 81 PHE A C 1
ATOM 661 O O . PHE A 1 81 ? -17.700 1.186 9.370 1.00 85.44 81 PHE A O 1
ATOM 668 N N . TYR A 1 82 ? -15.631 2.028 9.214 1.00 86.31 82 TYR A N 1
ATOM 669 C CA . TYR A 1 82 ? -15.297 1.969 10.630 1.00 86.31 82 TYR A CA 1
ATOM 670 C C . TYR A 1 82 ? -15.365 3.376 11.222 1.00 86.31 82 TYR A C 1
ATOM 672 O O . TYR A 1 82 ? -14.665 4.267 10.750 1.00 86.31 82 TYR A O 1
ATOM 680 N N . GLU A 1 83 ? -16.163 3.573 12.272 1.00 85.94 83 GLU A N 1
ATOM 681 C CA . GLU A 1 83 ? -16.304 4.845 12.992 1.00 85.94 83 GLU A CA 1
ATOM 682 C C . GLU A 1 83 ? -15.932 4.674 14.469 1.00 85.94 83 GLU A C 1
ATOM 684 O O . GLU A 1 83 ? -16.465 3.805 15.165 1.00 85.94 83 GLU A O 1
ATOM 689 N N . VAL A 1 84 ? -15.041 5.529 14.972 1.00 85.06 84 VAL A N 1
ATOM 690 C CA . VAL A 1 84 ? -14.654 5.562 16.384 1.00 85.06 84 V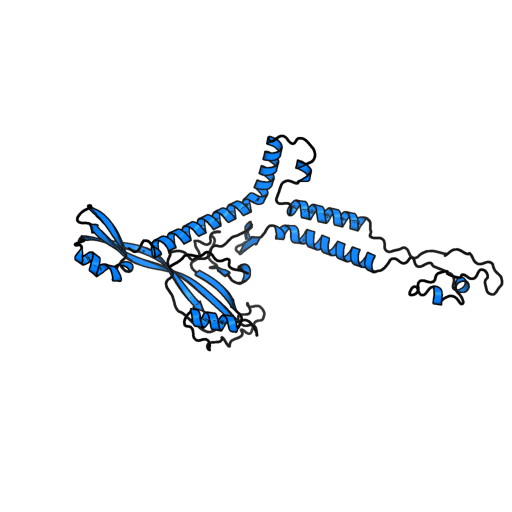AL A CA 1
ATOM 691 C C . VAL A 1 84 ? -15.480 6.611 17.120 1.00 85.06 84 VAL A C 1
ATOM 693 O O . VAL A 1 84 ? -15.347 7.810 16.881 1.00 85.06 84 VAL A O 1
ATOM 696 N N . VAL A 1 85 ? -16.295 6.164 18.074 1.00 84.62 85 VAL A N 1
ATOM 697 C CA . VAL A 1 85 ? -17.150 7.034 18.889 1.00 84.62 85 VAL A CA 1
ATOM 698 C C . VAL A 1 85 ? -16.730 6.948 20.351 1.00 84.62 85 VAL A C 1
ATOM 700 O O . VAL A 1 85 ? -16.689 5.869 20.945 1.00 84.62 85 VAL A O 1
ATOM 703 N N . GLU A 1 86 ? -16.463 8.099 20.965 1.00 83.00 86 GLU A N 1
ATOM 704 C CA . GLU A 1 86 ? -16.246 8.192 22.409 1.00 83.00 86 GLU A CA 1
ATOM 705 C C . GLU A 1 86 ? -17.584 8.106 23.148 1.00 83.00 86 GLU A C 1
ATOM 707 O O . GLU A 1 86 ? -18.454 8.969 23.001 1.00 83.00 86 GLU A O 1
ATOM 712 N N . LYS A 1 87 ? -17.752 7.077 23.982 1.00 79.31 87 LYS A N 1
ATOM 713 C CA . LYS A 1 87 ? -18.912 6.947 24.869 1.00 79.31 87 LYS A CA 1
ATOM 714 C C . LYS A 1 87 ? -18.468 6.959 26.325 1.00 79.31 87 LYS A C 1
ATOM 716 O O . LYS A 1 87 ? -17.403 6.464 26.687 1.00 79.31 87 LYS A O 1
ATOM 721 N N . LYS A 1 88 ? -19.296 7.565 27.177 1.00 76.44 88 LYS A N 1
ATOM 722 C CA . LYS A 1 88 ? -19.142 7.479 28.631 1.00 76.44 88 LYS A CA 1
ATOM 723 C C . LYS A 1 88 ? -19.784 6.175 29.085 1.00 76.44 88 LYS A C 1
ATOM 725 O O . LYS A 1 88 ? -21.000 6.031 28.982 1.00 76.44 88 LYS A O 1
ATOM 730 N N . GLU A 1 89 ? -18.975 5.244 29.566 1.00 68.19 89 GLU A N 1
ATOM 731 C CA . GLU A 1 89 ? -19.446 4.006 30.177 1.00 68.19 89 GLU A CA 1
ATOM 732 C C . GLU A 1 89 ? -19.301 4.118 31.699 1.00 68.19 89 GLU A C 1
ATOM 734 O O . GLU A 1 89 ? -18.328 4.660 32.228 1.00 68.19 89 GLU A O 1
ATOM 739 N N . THR A 1 90 ? -20.319 3.663 32.423 1.00 65.19 90 THR A N 1
ATOM 740 C CA . THR A 1 90 ? -20.276 3.560 33.883 1.00 65.19 90 THR A CA 1
ATOM 741 C C . THR A 1 90 ? -19.670 2.209 34.244 1.00 65.19 90 THR A C 1
ATOM 743 O O . THR A 1 90 ? -20.274 1.175 33.949 1.00 65.19 90 THR A O 1
ATOM 746 N N . ALA A 1 91 ? -18.501 2.222 34.872 1.00 59.31 91 ALA A N 1
ATOM 747 C CA . ALA A 1 91 ? -17.915 1.054 35.510 1.00 59.31 91 ALA A CA 1
ATOM 748 C C . ALA A 1 91 ? -18.467 0.938 36.936 1.00 59.31 91 ALA A C 1
ATOM 750 O O . ALA A 1 91 ? -18.506 1.934 37.671 1.00 59.31 91 ALA A O 1
ATOM 751 N N . PHE A 1 92 ? -18.901 -0.260 37.316 1.00 62.25 92 PHE A N 1
ATOM 752 C CA . PHE A 1 92 ? -19.291 -0.581 38.681 1.00 62.25 92 PHE A CA 1
ATOM 753 C C . PHE A 1 92 ? -18.150 -1.343 39.346 1.00 62.25 92 PHE A C 1
ATOM 755 O O . PHE A 1 92 ? -17.683 -2.356 38.834 1.00 62.25 92 PHE A O 1
ATOM 762 N N . ILE A 1 93 ? -17.677 -0.826 40.476 1.00 61.72 93 ILE A N 1
ATOM 763 C CA . ILE A 1 93 ? -16.653 -1.487 41.281 1.00 61.72 93 ILE A CA 1
ATOM 764 C C . ILE A 1 93 ? -17.387 -2.309 42.338 1.00 61.72 93 ILE A C 1
ATOM 766 O O . ILE A 1 93 ? -18.085 -1.745 43.190 1.00 61.72 93 ILE A O 1
ATOM 770 N N . TYR A 1 94 ? -17.250 -3.626 42.248 1.00 62.97 94 TYR A N 1
ATOM 771 C CA . TYR A 1 94 ? -17.771 -4.584 43.211 1.00 62.97 94 TYR A CA 1
ATOM 772 C C . TYR A 1 94 ? -16.638 -5.038 44.135 1.00 62.97 94 TYR A C 1
ATOM 774 O O . TYR A 1 94 ? -15.497 -5.202 43.704 1.00 62.97 94 TYR A O 1
ATOM 782 N N . GLN A 1 95 ? -16.944 -5.205 45.422 1.00 53.56 95 GLN A N 1
ATOM 783 C CA . GLN A 1 95 ? -16.036 -5.851 46.368 1.00 53.56 95 GLN A CA 1
ATOM 784 C C . GLN A 1 95 ? -16.444 -7.298 46.554 1.00 53.56 95 GLN A C 1
ATOM 786 O O . GLN A 1 95 ? -17.608 -7.564 46.869 1.00 53.56 95 GLN A O 1
ATOM 791 N N . ASP A 1 96 ? -15.480 -8.200 46.422 1.00 53.72 96 ASP A N 1
ATOM 792 C CA . ASP A 1 96 ? -15.651 -9.582 46.841 1.00 53.72 96 ASP A CA 1
ATOM 793 C C . ASP A 1 96 ? -15.657 -9.662 48.385 1.00 53.72 96 ASP A C 1
ATOM 795 O O . ASP A 1 96 ? -14.706 -9.180 49.020 1.00 53.72 96 ASP A O 1
ATOM 799 N N . PRO A 1 97 ? -16.702 -10.227 49.025 1.00 53.28 97 PRO A N 1
ATOM 800 C CA . PRO A 1 97 ? -16.779 -10.342 50.483 1.00 53.28 97 PRO A CA 1
ATOM 801 C C . PRO A 1 97 ? -15.701 -11.246 51.102 1.00 53.28 97 PRO A C 1
ATOM 803 O O . PRO A 1 97 ? -15.471 -11.164 52.309 1.00 53.28 97 PRO A O 1
ATOM 806 N N . VAL A 1 98 ? -15.064 -12.121 50.312 1.00 53.31 98 VAL A N 1
ATOM 807 C CA . VAL A 1 98 ? -14.156 -13.169 50.818 1.00 53.31 98 VAL A CA 1
ATOM 808 C C . VAL A 1 98 ? -12.677 -12.797 50.676 1.00 53.31 98 VAL A C 1
ATOM 810 O O . VAL A 1 98 ? -11.884 -13.085 51.572 1.00 53.31 98 VAL A O 1
ATOM 813 N N . THR A 1 99 ? -12.290 -12.139 49.583 1.00 55.59 99 THR A N 1
ATOM 814 C CA . THR A 1 99 ? -10.888 -11.792 49.270 1.00 55.59 99 THR A CA 1
ATOM 815 C C . THR A 1 99 ? -10.577 -10.308 49.457 1.00 55.59 99 THR A C 1
ATOM 817 O O . THR A 1 99 ? -9.414 -9.945 49.620 1.00 55.59 99 THR A O 1
ATOM 820 N N . GLY A 1 100 ? -11.594 -9.437 49.491 1.00 50.84 100 GLY A N 1
ATOM 821 C CA . GLY A 1 100 ? -11.421 -7.995 49.681 1.00 50.84 100 GLY A CA 1
ATOM 822 C C . GLY A 1 100 ? -10.779 -7.266 48.495 1.00 50.84 100 GLY A C 1
ATOM 823 O O . GLY A 1 100 ? -10.538 -6.061 48.599 1.00 50.84 100 GLY A O 1
ATOM 824 N N . GLU A 1 101 ? -10.526 -7.954 47.378 1.00 51.59 101 GLU A N 1
ATOM 825 C CA . GLU A 1 101 ? -9.983 -7.353 46.161 1.00 51.59 101 GLU A CA 1
ATOM 826 C C . GLU A 1 101 ? -11.099 -6.645 45.370 1.00 51.59 101 GLU A C 1
ATOM 828 O O . GLU A 1 101 ? -12.178 -7.210 45.164 1.00 51.59 101 GLU A O 1
ATOM 833 N N . PRO A 1 102 ? -10.893 -5.381 44.954 1.00 51.53 102 PRO A N 1
ATOM 834 C CA . PRO A 1 102 ? -11.877 -4.657 44.165 1.00 51.53 102 PRO A CA 1
ATOM 835 C C . PRO A 1 102 ? -11.854 -5.164 42.721 1.00 51.53 102 PRO A C 1
ATOM 837 O O . PRO A 1 102 ? -10.877 -4.951 42.004 1.00 51.53 102 PRO A O 1
ATOM 840 N N . VAL A 1 103 ? -12.953 -5.774 42.277 1.00 57.22 103 VAL A N 1
ATOM 841 C CA . VAL A 1 103 ? -13.142 -6.162 40.875 1.00 57.22 103 VAL A CA 1
ATOM 842 C C . VAL A 1 103 ? -14.079 -5.159 40.214 1.00 57.22 103 VAL A C 1
ATOM 844 O O . VAL A 1 103 ? -15.162 -4.843 40.709 1.00 57.22 103 VAL A O 1
ATOM 847 N N . SER A 1 104 ? -13.639 -4.589 39.099 1.00 52.72 104 SER A N 1
ATOM 848 C CA . SER A 1 104 ? -14.409 -3.604 38.347 1.00 52.72 104 SER A CA 1
ATOM 849 C C . SER A 1 104 ? -15.039 -4.255 37.129 1.00 52.72 104 SER A C 1
ATOM 851 O O . SER A 1 104 ? -14.321 -4.709 36.247 1.00 52.72 104 SER A O 1
ATOM 853 N N . TYR A 1 105 ? -16.366 -4.227 37.064 1.00 55.59 105 TYR A N 1
ATOM 854 C CA . TYR A 1 105 ? -17.153 -4.769 35.963 1.00 55.59 105 TYR A CA 1
ATOM 855 C C . TYR A 1 105 ? -17.879 -3.633 35.229 1.00 55.59 105 TYR A C 1
ATOM 857 O O . TYR A 1 105 ? -18.382 -2.679 35.838 1.00 55.59 105 TYR A O 1
ATOM 865 N N . PHE A 1 106 ? -17.942 -3.698 33.900 1.00 53.91 106 PHE A N 1
ATOM 866 C CA . PHE A 1 106 ? -18.603 -2.674 33.091 1.00 53.91 106 PHE A CA 1
ATOM 867 C C . PHE A 1 106 ? -20.099 -2.965 32.929 1.00 53.91 106 PHE A C 1
ATOM 869 O O . PHE A 1 106 ? -20.532 -4.099 32.754 1.00 53.91 106 PHE A O 1
ATOM 876 N N . LYS A 1 107 ? -20.925 -1.909 32.946 1.00 51.12 107 LYS A N 1
ATOM 877 C CA . LYS A 1 107 ? -22.400 -1.995 32.943 1.00 51.12 107 LYS A CA 1
ATOM 878 C C . LYS A 1 107 ? -23.021 -2.753 31.755 1.00 51.12 107 LYS A C 1
ATOM 880 O O . LYS A 1 107 ? -24.196 -3.103 31.832 1.00 51.12 107 LYS A O 1
ATOM 885 N N . ARG A 1 108 ? -22.297 -2.957 30.650 1.00 49.72 108 ARG A N 1
ATOM 886 C CA . ARG A 1 108 ? -22.824 -3.664 29.469 1.00 49.72 108 ARG A CA 1
ATOM 887 C C . ARG A 1 108 ? -22.538 -5.164 29.481 1.00 49.72 108 ARG A C 1
ATOM 889 O O . ARG A 1 108 ? -23.448 -5.903 29.127 1.00 49.72 108 ARG A O 1
ATOM 896 N N . ASP A 1 109 ? -21.380 -5.576 29.984 1.00 51.12 109 ASP A N 1
ATOM 897 C CA . ASP A 1 109 ? -21.015 -6.990 30.185 1.00 51.12 109 ASP A CA 1
ATOM 898 C C . ASP A 1 109 ? -21.758 -7.597 31.383 1.00 51.12 109 ASP A C 1
ATOM 900 O O . ASP A 1 109 ? -22.011 -8.789 31.469 1.00 51.12 109 ASP A O 1
ATOM 904 N N . ILE A 1 110 ? -22.221 -6.727 32.278 1.00 45.47 110 ILE A N 1
ATOM 905 C CA . ILE A 1 110 ? -23.044 -7.071 33.431 1.00 45.47 110 ILE A CA 1
ATOM 906 C C . ILE A 1 110 ? -24.421 -7.632 33.040 1.00 45.47 110 ILE A C 1
ATOM 908 O O . ILE A 1 110 ? -25.004 -8.339 33.843 1.00 45.47 110 ILE A O 1
ATOM 912 N N . LYS A 1 111 ? -24.980 -7.387 31.845 1.00 49.09 111 LYS A N 1
ATOM 913 C CA . LYS A 1 111 ? -26.382 -7.774 31.575 1.00 49.09 111 LYS A CA 1
ATOM 914 C C . LYS A 1 111 ? -26.663 -9.280 31.708 1.00 49.09 111 LYS A C 1
ATOM 916 O O . LYS A 1 111 ? -27.772 -9.613 32.110 1.00 49.09 111 LYS A O 1
ATOM 921 N N . ASP A 1 112 ? -25.668 -10.120 31.431 1.00 48.47 112 ASP A N 1
ATOM 922 C CA . ASP A 1 112 ? -25.769 -11.579 31.550 1.00 48.47 112 ASP A CA 1
ATOM 923 C C . ASP A 1 112 ? -25.240 -12.107 32.901 1.00 48.47 112 ASP A C 1
ATOM 925 O O . ASP A 1 112 ? -25.560 -13.224 33.283 1.00 48.47 112 ASP A O 1
ATOM 929 N N . VAL A 1 113 ? -24.501 -11.287 33.664 1.00 50.00 113 VAL A N 1
ATOM 930 C CA . VAL A 1 113 ? -23.835 -11.673 34.929 1.00 50.00 113 VAL A CA 1
ATOM 931 C C . VAL A 1 113 ? -24.492 -11.024 36.165 1.00 50.00 113 VAL A C 1
ATOM 933 O O . VAL A 1 113 ? -24.124 -11.333 37.292 1.00 50.00 113 VAL A O 1
ATOM 936 N N . ILE A 1 114 ? -25.486 -10.128 36.006 1.00 52.06 114 ILE A N 1
ATOM 937 C CA . ILE A 1 114 ? -26.219 -9.501 37.136 1.00 52.06 114 ILE A CA 1
ATOM 938 C C . ILE A 1 114 ? -26.791 -10.558 38.076 1.00 52.06 114 ILE A C 1
ATOM 940 O O . ILE A 1 114 ? -26.704 -10.372 39.288 1.00 52.06 114 ILE A O 1
ATOM 944 N N . ASP A 1 115 ? -27.375 -11.620 37.524 1.00 51.03 115 ASP A N 1
ATOM 945 C CA . ASP A 1 115 ? -28.086 -12.624 38.314 1.00 51.03 115 ASP A CA 1
ATOM 946 C C . ASP A 1 115 ? -27.094 -13.486 39.120 1.00 51.03 115 ASP A C 1
ATOM 948 O O . ASP A 1 115 ? -27.276 -13.657 40.325 1.00 51.03 115 ASP A O 1
ATOM 952 N N . ASP A 1 116 ? -25.959 -13.872 38.527 1.00 53.97 116 ASP A N 1
ATOM 953 C CA . ASP A 1 116 ? -24.907 -14.642 39.211 1.00 53.97 116 ASP A CA 1
ATOM 954 C C . ASP A 1 116 ? -24.114 -13.803 40.239 1.00 53.97 116 ASP A C 1
ATOM 956 O O . ASP A 1 116 ? -23.707 -14.301 41.296 1.00 53.97 116 ASP A O 1
ATOM 960 N N . LEU A 1 117 ? -23.905 -12.505 39.972 1.00 54.38 117 LEU A N 1
ATOM 961 C CA . LEU A 1 117 ? -23.192 -11.595 40.881 1.00 54.38 117 LEU A CA 1
ATOM 962 C C . LEU A 1 117 ? -24.071 -11.114 42.053 1.00 54.38 117 LEU A C 1
ATOM 964 O O . LEU A 1 117 ? -23.564 -10.805 43.135 1.00 54.38 117 LEU A O 1
ATOM 968 N N . ALA A 1 118 ? -25.391 -11.042 41.849 1.00 53.44 118 ALA A N 1
ATOM 969 C CA . ALA A 1 118 ? -26.356 -10.739 42.904 1.00 53.44 118 ALA A CA 1
ATOM 970 C C . ALA A 1 118 ? -26.524 -11.921 43.872 1.00 53.44 118 ALA A C 1
ATOM 972 O O . ALA A 1 118 ? -26.573 -11.702 45.085 1.00 53.44 118 ALA A O 1
ATOM 973 N N . ASP A 1 119 ? -26.524 -13.155 43.358 1.00 51.81 119 ASP A N 1
ATOM 974 C CA . ASP A 1 119 ? -26.609 -14.376 44.169 1.00 51.81 119 ASP A CA 1
ATOM 975 C C . ASP A 1 119 ? -25.338 -14.643 45.001 1.00 51.81 119 ASP A C 1
ATOM 977 O O . ASP A 1 119 ? -25.395 -15.296 46.045 1.00 51.81 119 ASP A O 1
ATOM 981 N N . SER A 1 120 ? -24.192 -14.082 44.603 1.00 55.81 120 SER A N 1
ATOM 982 C CA . SER A 1 120 ? -22.897 -14.241 45.286 1.00 55.81 120 SER A CA 1
ATOM 983 C C . SER A 1 120 ? -22.571 -13.151 46.324 1.00 55.81 120 SER A C 1
ATOM 985 O O . SER A 1 120 ? -21.544 -13.222 46.999 1.00 55.81 120 SER A O 1
ATOM 987 N N . GLY A 1 121 ? -23.469 -12.181 46.545 1.00 50.50 121 GLY A N 1
ATOM 988 C CA . GLY A 1 121 ? -23.385 -11.249 47.680 1.00 50.50 121 GLY A CA 1
ATOM 989 C C . GLY A 1 121 ? -22.371 -10.106 47.531 1.00 50.50 121 GLY A C 1
ATOM 990 O O . GLY A 1 121 ? -21.977 -9.503 48.533 1.00 50.50 121 GLY A O 1
ATOM 991 N N . PHE A 1 122 ? -21.956 -9.779 46.305 1.00 57.25 122 PHE A N 1
ATOM 992 C CA . PHE A 1 122 ? -21.022 -8.685 46.034 1.00 57.25 122 PHE A CA 1
ATOM 993 C C . PHE A 1 122 ? -21.619 -7.312 46.384 1.00 57.25 122 PHE A C 1
ATOM 995 O O . PHE A 1 122 ? -22.694 -6.927 45.917 1.00 57.25 122 PHE A O 1
ATOM 1002 N N . ILE A 1 123 ? -20.888 -6.520 47.175 1.00 57.31 123 ILE A N 1
ATOM 1003 C CA . ILE A 1 123 ? -21.315 -5.173 47.580 1.00 57.31 123 ILE A CA 1
ATOM 1004 C C . ILE A 1 123 ? -20.764 -4.157 46.578 1.00 57.31 123 ILE A C 1
ATOM 1006 O O . ILE A 1 123 ? -19.559 -4.073 46.334 1.00 57.31 123 ILE A O 1
ATOM 1010 N N . LYS A 1 124 ? -21.654 -3.350 45.999 1.00 55.34 124 LYS A N 1
ATOM 1011 C CA . LYS A 1 124 ? -21.297 -2.263 45.083 1.00 55.34 124 LYS A CA 1
ATOM 1012 C C . LYS A 1 124 ? -20.717 -1.081 45.868 1.00 55.34 124 LYS A C 1
ATOM 1014 O O . LYS A 1 124 ? -21.448 -0.419 46.601 1.00 55.34 124 LYS A O 1
ATOM 1019 N N . ILE A 1 125 ? -19.423 -0.798 45.704 1.00 58.31 125 ILE A N 1
ATOM 1020 C CA . ILE A 1 125 ? -18.722 0.255 46.465 1.00 58.31 125 ILE A CA 1
ATOM 1021 C C . ILE A 1 125 ? -18.838 1.619 45.779 1.00 58.31 125 ILE A C 1
ATOM 1023 O O . ILE A 1 125 ? -19.028 2.640 46.439 1.00 58.31 125 ILE A O 1
ATOM 1027 N N . ALA A 1 126 ? -18.679 1.662 44.454 1.00 56.19 126 ALA A N 1
ATOM 1028 C CA . ALA A 1 126 ? -18.589 2.922 43.727 1.00 56.19 126 ALA A CA 1
ATOM 1029 C C . ALA A 1 126 ? -18.973 2.783 42.251 1.00 56.19 126 ALA A C 1
ATOM 1031 O O . ALA A 1 126 ? -18.790 1.739 41.622 1.00 56.19 126 ALA A O 1
ATOM 1032 N N . GLU A 1 127 ? -19.465 3.886 41.690 1.00 67.44 127 GLU A N 1
ATOM 1033 C CA . GLU A 1 127 ? -19.654 4.059 40.254 1.00 67.44 127 GLU A CA 1
ATOM 1034 C C . GLU A 1 127 ? -18.609 5.048 39.737 1.00 67.44 127 GLU A C 1
ATOM 1036 O O . GLU A 1 127 ? -18.488 6.160 40.257 1.00 67.44 127 GLU A O 1
ATOM 1041 N N . ARG A 1 128 ? -17.868 4.675 38.692 1.00 72.06 128 ARG A N 1
ATOM 1042 C CA . ARG A 1 128 ? -16.967 5.598 37.996 1.00 72.06 128 ARG A CA 1
ATOM 1043 C C . ARG A 1 128 ? -17.396 5.725 36.545 1.00 72.06 128 ARG A C 1
ATOM 1045 O O . ARG A 1 128 ? -17.542 4.730 35.843 1.00 72.06 128 ARG A O 1
ATOM 1052 N N . GLN A 1 129 ? -17.573 6.958 36.077 1.00 70.75 129 GLN A N 1
ATOM 1053 C CA . GLN A 1 129 ? -17.735 7.213 34.648 1.00 70.75 129 GLN A CA 1
ATOM 1054 C C . GLN A 1 129 ? -16.360 7.256 33.989 1.00 70.75 129 GLN A C 1
ATOM 1056 O O . GLN A 1 129 ? -15.532 8.102 34.331 1.00 70.75 129 GLN A O 1
ATOM 1061 N N . ILE A 1 130 ? -16.127 6.350 33.047 1.00 75.50 130 ILE A N 1
ATOM 1062 C CA . ILE A 1 130 ? -14.902 6.282 32.256 1.00 75.50 130 ILE A CA 1
ATOM 1063 C C . ILE A 1 130 ? -15.287 6.563 30.802 1.00 75.50 130 ILE A C 1
ATOM 1065 O O . ILE A 1 130 ? -16.283 6.051 30.290 1.00 75.50 130 ILE A O 1
ATOM 1069 N N . LYS A 1 131 ? -14.538 7.448 30.140 1.00 76.56 131 LYS A N 1
ATOM 1070 C CA . LYS A 1 131 ? -14.674 7.657 28.695 1.00 76.56 131 LYS A CA 1
ATOM 1071 C C . LYS A 1 131 ? -13.912 6.539 27.994 1.00 76.56 131 LYS A C 1
ATOM 1073 O O . LYS A 1 131 ? -12.716 6.410 28.234 1.00 76.56 131 LYS A O 1
ATOM 1078 N N . ARG A 1 132 ? -14.592 5.767 27.149 1.00 77.62 132 ARG A N 1
ATOM 1079 C CA . ARG A 1 132 ? -13.997 4.678 26.367 1.00 77.62 132 ARG A CA 1
ATOM 1080 C C . ARG A 1 132 ? -14.268 4.911 24.883 1.00 77.62 132 ARG A C 1
ATOM 1082 O O . ARG A 1 132 ? -15.343 5.400 24.513 1.00 77.62 132 ARG A O 1
ATOM 1089 N N . ARG A 1 133 ? -13.287 4.604 24.035 1.00 82.25 133 ARG A N 1
ATOM 1090 C CA . ARG A 1 133 ? -13.454 4.616 22.576 1.00 82.25 133 ARG A CA 1
ATOM 1091 C C . ARG A 1 133 ? -14.124 3.304 22.174 1.00 82.25 133 ARG A C 1
ATOM 1093 O O . ARG A 1 133 ? -13.719 2.245 22.634 1.00 82.25 133 ARG A O 1
ATOM 1100 N N . ARG A 1 134 ? -15.171 3.367 21.354 1.00 82.38 134 ARG A N 1
ATOM 1101 C CA . ARG A 1 134 ? -15.833 2.184 20.789 1.00 82.38 134 ARG A CA 1
ATOM 1102 C C . ARG A 1 134 ? -15.858 2.298 19.275 1.00 82.38 134 ARG A C 1
ATOM 1104 O O . ARG A 1 134 ? -16.127 3.382 18.754 1.00 82.38 134 ARG A O 1
ATOM 1111 N N . VAL A 1 135 ? -15.609 1.184 18.597 1.00 83.88 135 VAL A N 1
ATOM 1112 C CA . VAL A 1 135 ? -15.576 1.122 17.134 1.00 83.88 135 VAL A CA 1
ATOM 1113 C C . VAL A 1 135 ? -16.865 0.501 16.614 1.00 83.88 135 VAL A C 1
ATOM 1115 O O . VAL A 1 135 ? -17.295 -0.558 17.074 1.00 83.88 135 VAL A O 1
ATOM 1118 N N . TYR A 1 136 ? -17.487 1.176 15.656 1.00 85.75 136 TYR A N 1
ATOM 1119 C CA . TYR A 1 136 ? -18.679 0.712 14.959 1.00 85.75 136 TYR A CA 1
ATOM 1120 C C . TYR A 1 136 ? -18.325 0.408 13.507 1.00 85.75 136 TYR A C 1
ATOM 1122 O O . TYR A 1 136 ? -17.676 1.218 12.853 1.00 85.75 136 TYR A O 1
ATOM 1130 N N . LYS A 1 137 ? -18.764 -0.749 13.017 1.00 85.44 137 LYS A N 1
ATOM 1131 C CA . LYS A 1 137 ? -18.724 -1.147 11.613 1.00 85.44 137 LYS A CA 1
ATOM 1132 C C . LYS A 1 137 ? -20.075 -0.871 10.976 1.00 85.44 137 LYS A C 1
ATOM 1134 O O . LYS A 1 137 ? -21.086 -1.379 11.459 1.00 85.44 137 LYS A O 1
ATOM 1139 N N . SER A 1 138 ? -20.088 -0.145 9.875 1.00 82.69 138 SER A N 1
ATOM 1140 C CA . SER A 1 138 ? -21.226 -0.087 8.965 1.00 82.69 138 SER A CA 1
ATOM 1141 C C . SER A 1 138 ? -20.827 -0.693 7.626 1.00 82.69 138 SER A C 1
ATOM 1143 O O . SER A 1 138 ? -19.716 -0.468 7.155 1.00 82.69 138 SER A O 1
ATOM 1145 N N . ILE A 1 139 ? -21.716 -1.468 7.013 1.00 81.38 139 ILE A N 1
ATOM 1146 C CA . ILE A 1 139 ? -21.522 -1.970 5.647 1.00 81.38 139 ILE A CA 1
ATOM 1147 C C . ILE A 1 139 ? -22.318 -1.052 4.728 1.00 81.38 139 ILE A C 1
ATOM 1149 O O . ILE A 1 139 ? -23.531 -0.915 4.890 1.00 81.38 139 ILE A O 1
ATOM 1153 N N . ILE A 1 140 ? -21.626 -0.395 3.807 1.00 79.44 140 ILE A N 1
ATOM 1154 C CA . ILE A 1 140 ? -22.171 0.609 2.899 1.00 7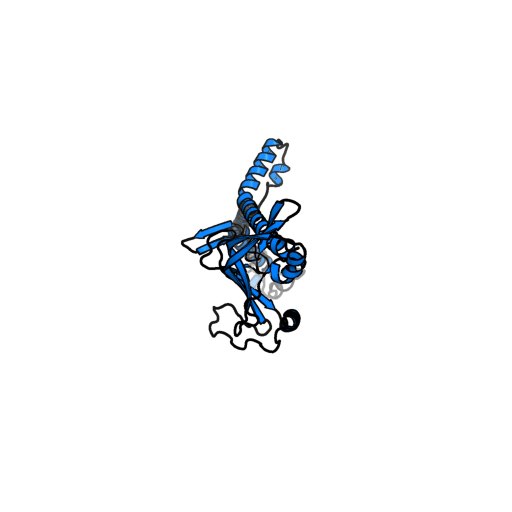9.44 140 ILE A CA 1
ATOM 1155 C C . ILE A 1 140 ? -21.940 0.181 1.447 1.00 79.44 140 ILE A C 1
ATOM 1157 O O . ILE A 1 140 ? -20.897 -0.367 1.096 1.00 79.44 140 ILE A O 1
ATOM 1161 N N . THR A 1 141 ? -22.912 0.451 0.588 1.00 71.12 141 THR A N 1
ATOM 1162 C CA . THR A 1 141 ? -22.761 0.419 -0.870 1.00 71.12 141 THR A CA 1
ATOM 1163 C C . THR A 1 141 ? -22.828 1.843 -1.410 1.00 71.12 141 THR A C 1
ATOM 1165 O O . THR A 1 141 ? -23.033 2.804 -0.668 1.00 71.12 141 THR A O 1
ATOM 1168 N N . CYS A 1 142 ? -22.669 2.007 -2.724 1.00 63.56 142 CYS A N 1
ATOM 1169 C CA . CYS A 1 142 ? -22.799 3.315 -3.369 1.00 63.56 142 CYS A CA 1
ATOM 1170 C C . CYS A 1 142 ? -24.195 3.952 -3.180 1.00 63.56 142 CYS A C 1
ATOM 1172 O O . CYS A 1 142 ? -24.344 5.159 -3.370 1.00 63.56 142 CYS A O 1
ATOM 1174 N N . THR A 1 143 ? -25.222 3.162 -2.845 1.00 60.84 143 THR A N 1
ATOM 1175 C CA . THR A 1 143 ? -26.624 3.612 -2.820 1.00 60.84 143 THR A CA 1
ATOM 1176 C C . THR A 1 143 ? -27.278 3.490 -1.444 1.00 60.84 143 THR A C 1
ATOM 1178 O O . THR A 1 143 ? -28.095 4.343 -1.102 1.00 60.84 143 THR A O 1
ATOM 1181 N N . ALA A 1 144 ? -26.907 2.496 -0.634 1.00 64.06 144 ALA A N 1
ATOM 1182 C CA . ALA A 1 144 ? -27.556 2.235 0.645 1.00 64.06 144 ALA A CA 1
ATOM 1183 C C . ALA A 1 144 ? -26.552 1.885 1.749 1.00 64.06 144 ALA A C 1
ATOM 1185 O O . ALA A 1 144 ? -25.446 1.400 1.504 1.00 64.06 144 ALA A O 1
ATOM 1186 N N . VAL A 1 145 ? -26.958 2.119 2.996 1.00 71.38 145 VAL A N 1
ATOM 1187 C CA . VAL A 1 145 ? -26.289 1.526 4.153 1.00 71.38 145 VAL A CA 1
ATOM 1188 C C . VAL A 1 145 ? -26.993 0.211 4.443 1.00 71.38 145 VAL A C 1
ATOM 1190 O O . VAL A 1 145 ? -28.148 0.202 4.854 1.00 71.38 145 VAL A O 1
ATOM 1193 N N . LEU A 1 146 ? -26.304 -0.896 4.187 1.00 67.69 146 LEU A N 1
ATOM 1194 C CA . LEU A 1 146 ? -26.864 -2.241 4.289 1.00 67.69 146 LEU A CA 1
ATOM 1195 C C . LEU A 1 146 ? -26.937 -2.721 5.738 1.00 67.69 146 LEU A C 1
ATOM 1197 O O . LEU A 1 146 ? -27.882 -3.393 6.141 1.00 67.69 146 LEU A O 1
ATOM 1201 N N . LYS A 1 147 ? -25.929 -2.366 6.541 1.00 68.75 147 LYS A N 1
ATOM 1202 C CA . LYS A 1 147 ? -25.875 -2.725 7.958 1.00 68.75 147 LYS A CA 1
ATOM 1203 C C . LYS A 1 147 ? -25.348 -1.562 8.767 1.00 68.75 147 LYS A C 1
ATOM 1205 O O . LYS A 1 147 ? -24.191 -1.173 8.617 1.00 68.75 147 LYS A O 1
ATOM 1210 N N . ASP A 1 148 ? -26.196 -1.034 9.638 1.00 71.06 148 ASP A N 1
ATOM 1211 C CA . ASP A 1 148 ? -25.869 0.120 10.462 1.00 71.06 148 ASP A CA 1
ATOM 1212 C C . ASP A 1 148 ? -25.188 -0.280 11.775 1.00 71.06 148 ASP A C 1
ATOM 1214 O O . ASP A 1 148 ? -25.751 -1.003 12.598 1.00 71.06 148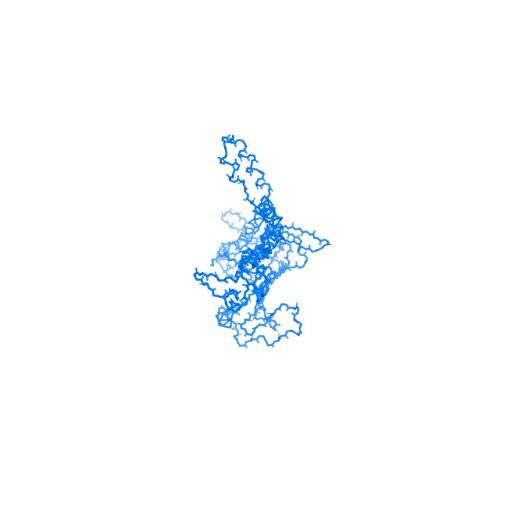 ASP A O 1
ATOM 1218 N N . LYS A 1 149 ? -23.999 0.289 12.011 1.00 72.31 149 LYS A N 1
ATOM 1219 C CA . LYS A 1 149 ? -23.374 0.446 13.335 1.00 72.31 149 LYS A CA 1
ATOM 1220 C C . LYS A 1 149 ? -23.302 -0.836 14.170 1.00 72.31 149 LYS A C 1
ATOM 1222 O O . LYS A 1 149 ? -23.651 -0.845 15.355 1.00 72.31 149 LYS A O 1
ATOM 1227 N N . GLN A 1 150 ? -22.770 -1.901 13.588 1.00 78.88 150 GLN A N 1
ATOM 1228 C CA . GLN A 1 150 ? -22.398 -3.099 14.326 1.00 78.88 150 GLN A CA 1
ATOM 1229 C C . GLN A 1 150 ? -21.202 -2.800 15.241 1.00 78.88 150 GLN A C 1
ATOM 1231 O O . GLN A 1 150 ? -20.154 -2.354 14.784 1.00 78.88 150 GLN A O 1
ATOM 1236 N N . LEU A 1 151 ? -21.352 -3.033 16.545 1.00 79.19 151 LEU A N 1
ATOM 1237 C CA . LEU A 1 151 ? -20.251 -2.872 17.495 1.00 79.19 151 LEU A CA 1
ATOM 1238 C C . LEU A 1 151 ? -19.181 -3.942 17.233 1.00 79.19 151 LEU A C 1
ATOM 1240 O O . LEU A 1 151 ? -19.506 -5.126 17.144 1.00 79.19 151 LEU A O 1
ATOM 1244 N N . ILE A 1 152 ? -17.921 -3.522 17.140 1.00 82.12 152 ILE A N 1
ATOM 1245 C CA . ILE A 1 152 ? -16.763 -4.420 17.063 1.00 82.12 152 ILE A CA 1
ATOM 1246 C C . ILE A 1 152 ? -16.102 -4.486 18.441 1.00 82.12 152 ILE A C 1
ATOM 1248 O O . ILE A 1 152 ? -16.111 -3.500 19.180 1.00 82.12 152 ILE A O 1
ATOM 1252 N N . ALA A 1 153 ? -15.528 -5.641 18.777 1.00 77.88 153 ALA A N 1
ATOM 1253 C CA . ALA A 1 153 ? -14.644 -5.778 19.929 1.00 77.88 153 ALA A CA 1
ATOM 1254 C C . ALA A 1 153 ? -13.377 -4.922 19.751 1.00 77.88 153 ALA A C 1
ATOM 1256 O O . ALA A 1 153 ? -12.834 -4.837 18.647 1.00 77.88 153 ALA A O 1
ATOM 1257 N N . GLY A 1 154 ? -12.899 -4.321 20.838 1.00 80.38 154 GLY A N 1
ATOM 1258 C CA . GLY A 1 154 ? -11.723 -3.460 20.851 1.00 80.38 154 GLY A CA 1
ATOM 1259 C C . GLY A 1 154 ? -12.039 -1.964 20.756 1.00 80.38 154 GLY A C 1
ATOM 1260 O O . GLY A 1 154 ? -13.136 -1.516 20.412 1.00 80.38 154 GLY A O 1
ATOM 1261 N N . GLU A 1 155 ? -11.028 -1.162 21.084 1.00 82.75 155 GLU A N 1
ATOM 1262 C CA . GLU A 1 155 ? -11.123 0.307 21.143 1.00 82.75 155 GLU A CA 1
ATOM 1263 C C . GLU A 1 155 ? -10.543 0.999 19.902 1.00 82.75 155 GLU A C 1
ATOM 1265 O O . GLU A 1 155 ? -10.691 2.212 19.717 1.00 82.75 155 GLU A O 1
ATOM 1270 N N . HIS A 1 156 ? -9.879 0.222 19.048 1.00 85.38 156 HIS A N 1
ATOM 1271 C CA . HIS A 1 156 ? -9.109 0.683 17.903 1.00 85.38 156 HIS A CA 1
ATOM 1272 C C . HIS A 1 156 ? -9.655 0.107 16.598 1.00 85.38 156 HIS A C 1
ATOM 1274 O O . HIS A 1 156 ? -10.185 -1.002 16.568 1.00 85.38 156 HIS A O 1
ATOM 1280 N N . ILE A 1 157 ? -9.512 0.865 15.508 1.00 85.38 157 ILE A N 1
ATOM 1281 C CA . ILE A 1 157 ? -9.862 0.394 14.164 1.00 85.38 157 ILE A CA 1
ATOM 1282 C C . ILE A 1 157 ? -8.978 -0.827 13.844 1.00 85.38 157 ILE A C 1
ATOM 1284 O O . ILE A 1 157 ? -7.756 -0.707 13.954 1.00 85.38 157 ILE A O 1
ATOM 1288 N N . PRO A 1 158 ? -9.548 -1.982 13.452 1.00 85.62 158 PRO A N 1
ATOM 1289 C CA . PRO A 1 158 ? -8.809 -3.231 13.259 1.00 85.62 158 PRO A CA 1
ATOM 1290 C C . PRO A 1 158 ? -8.106 -3.285 11.892 1.00 85.62 158 PRO A C 1
ATOM 1292 O O . PRO A 1 158 ? -8.243 -4.251 11.147 1.00 85.62 158 PRO A O 1
ATOM 1295 N N . ILE A 1 159 ? -7.394 -2.218 11.531 1.00 86.81 159 ILE A N 1
ATOM 1296 C CA . ILE A 1 159 ? -6.658 -2.095 10.271 1.00 86.81 159 ILE A CA 1
ATOM 1297 C C . ILE A 1 159 ? -5.271 -1.573 10.618 1.00 86.81 159 ILE A C 1
ATOM 1299 O O . ILE A 1 159 ? -5.136 -0.546 11.281 1.00 86.81 159 ILE A O 1
ATOM 1303 N N . VAL A 1 160 ? -4.242 -2.290 10.175 1.00 87.94 160 VAL A N 1
ATOM 1304 C CA . VAL A 1 160 ? -2.845 -1.943 10.442 1.00 87.94 160 VAL A CA 1
ATOM 1305 C C . VAL A 1 160 ? -2.215 -1.461 9.138 1.00 87.94 160 VAL A C 1
ATOM 1307 O O . VAL A 1 160 ? -2.029 -2.271 8.226 1.00 87.94 160 VAL A O 1
ATOM 1310 N N . PRO A 1 161 ? -1.904 -0.162 9.003 1.00 86.75 161 PRO A N 1
ATOM 1311 C CA . PRO A 1 161 ? -1.168 0.326 7.851 1.00 86.75 161 PRO A CA 1
ATOM 1312 C C . PRO A 1 161 ? 0.315 -0.041 7.986 1.00 86.75 161 PRO A C 1
ATOM 1314 O O . PRO A 1 161 ? 0.918 0.122 9.045 1.00 86.75 161 PRO A O 1
ATOM 1317 N N . VAL A 1 162 ? 0.907 -0.526 6.895 1.00 86.56 162 VAL A N 1
ATOM 1318 C CA . VAL A 1 162 ? 2.350 -0.774 6.792 1.00 86.56 162 VAL A CA 1
ATOM 1319 C C . VAL A 1 162 ? 2.895 0.158 5.722 1.00 86.56 162 VAL A C 1
ATOM 1321 O O . VAL A 1 162 ? 2.584 -0.002 4.540 1.00 86.56 162 VAL A O 1
ATOM 1324 N N . PHE A 1 163 ? 3.683 1.143 6.142 1.00 84.00 163 PHE A N 1
ATOM 1325 C CA . PHE A 1 163 ? 4.314 2.101 5.240 1.00 84.00 163 PHE A CA 1
ATOM 1326 C C . PHE A 1 163 ? 5.770 1.716 4.967 1.00 84.00 163 PHE A C 1
ATOM 1328 O O . PHE A 1 163 ? 6.433 1.125 5.817 1.00 84.00 163 PHE A O 1
ATOM 1335 N N . GLY A 1 164 ? 6.237 2.026 3.754 1.00 82.12 164 GLY A N 1
ATOM 1336 C CA . GLY A 1 164 ? 7.632 1.864 3.357 1.00 82.12 164 GLY A CA 1
ATOM 1337 C C . GLY A 1 164 ? 8.468 3.017 3.898 1.00 82.12 164 GLY 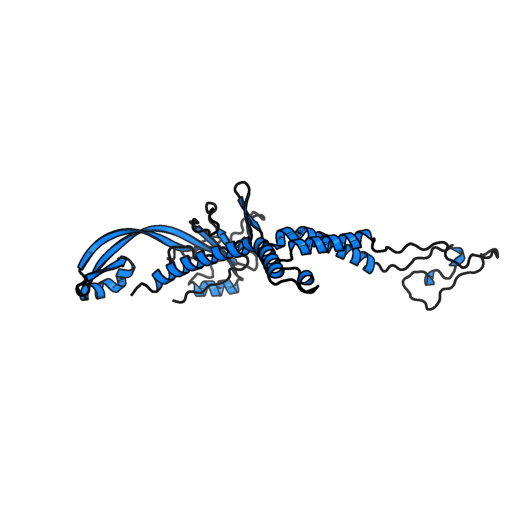A C 1
ATOM 1338 O O . GLY A 1 164 ? 8.765 3.055 5.081 1.00 82.12 164 GLY A O 1
ATOM 1339 N N . GLU A 1 165 ? 8.800 3.979 3.049 1.00 82.25 165 GLU A N 1
ATOM 1340 C CA . GLU A 1 165 ? 9.207 5.317 3.468 1.00 82.25 165 GLU A CA 1
ATOM 1341 C C . GLU A 1 165 ? 7.959 6.195 3.592 1.00 82.25 165 GLU A C 1
ATOM 1343 O O . GLU A 1 165 ? 7.025 6.071 2.794 1.00 82.25 165 GLU A O 1
ATOM 1348 N N . TRP A 1 166 ? 7.920 7.051 4.610 1.00 84.06 166 TRP A N 1
ATOM 1349 C CA . TRP A 1 166 ? 6.751 7.852 4.956 1.00 84.06 166 TRP A CA 1
ATOM 1350 C C . TRP A 1 166 ? 7.155 9.285 5.290 1.00 84.06 166 TRP A C 1
ATOM 1352 O O . TRP A 1 166 ? 8.102 9.512 6.043 1.00 84.06 166 TRP A O 1
ATOM 1362 N N . GLY A 1 167 ? 6.410 10.255 4.763 1.00 83.06 167 GLY A N 1
ATOM 1363 C CA . GLY A 1 167 ? 6.620 11.665 5.057 1.00 83.06 167 GLY A CA 1
ATOM 1364 C C . GLY A 1 167 ? 5.453 12.554 4.634 1.00 83.06 167 GLY A C 1
ATOM 1365 O O . GLY A 1 167 ? 4.450 12.105 4.078 1.00 83.06 167 GLY A O 1
ATOM 1366 N N . PHE A 1 168 ? 5.602 13.853 4.888 1.00 83.31 168 PHE A N 1
ATOM 1367 C CA . PHE A 1 168 ? 4.652 14.882 4.468 1.00 83.31 168 PHE A CA 1
ATOM 1368 C C . PHE A 1 168 ? 5.314 15.848 3.492 1.00 83.31 168 PHE A C 1
ATOM 1370 O O . PHE A 1 168 ? 6.367 16.412 3.788 1.00 83.31 168 PHE A O 1
ATOM 1377 N N . VAL A 1 169 ? 4.663 16.081 2.352 1.00 81.69 169 VAL A N 1
ATOM 1378 C CA . VAL A 1 169 ? 5.046 17.129 1.400 1.00 81.69 169 VAL A CA 1
ATOM 1379 C C . VAL A 1 169 ? 3.929 18.159 1.353 1.00 81.69 169 VAL A C 1
ATOM 1381 O O . VAL A 1 169 ? 2.822 17.852 0.910 1.00 81.69 169 VAL A O 1
ATOM 1384 N N . GLU A 1 170 ? 4.234 19.365 1.832 1.00 73.62 170 GLU A N 1
ATOM 1385 C CA . GLU A 1 170 ? 3.386 20.572 1.882 1.00 73.62 170 GLU A CA 1
ATOM 1386 C C . GLU A 1 170 ? 2.066 20.483 2.658 1.00 73.62 170 GLU A C 1
ATOM 1388 O O . GLU A 1 170 ? 1.637 21.522 3.122 1.00 73.62 170 GLU A O 1
ATOM 1393 N N . ASP A 1 171 ? 1.454 19.303 2.788 1.00 77.94 171 ASP A N 1
ATOM 1394 C CA . ASP A 1 171 ? 0.290 18.929 3.621 1.00 77.94 171 ASP A CA 1
ATOM 1395 C C . ASP A 1 171 ? -0.265 17.546 3.209 1.00 77.94 171 ASP A C 1
ATOM 1397 O O . ASP A 1 171 ? -1.174 17.007 3.843 1.00 77.94 171 ASP A O 1
ATOM 1401 N N . LYS A 1 172 ? 0.264 16.947 2.133 1.00 76.31 172 LYS A N 1
ATOM 1402 C CA . LYS A 1 172 ? -0.119 15.614 1.669 1.00 76.31 172 LYS A CA 1
ATOM 1403 C C . LYS A 1 172 ? 0.831 14.573 2.233 1.00 76.31 172 LYS A C 1
ATOM 1405 O O . LYS A 1 172 ? 2.050 14.704 2.126 1.00 76.31 172 LYS A O 1
ATOM 1410 N N . GLU A 1 173 ? 0.248 13.530 2.804 1.00 79.75 173 GLU A N 1
ATOM 1411 C CA . GLU A 1 173 ? 0.971 12.319 3.162 1.00 79.75 173 GLU A CA 1
ATOM 1412 C C . GLU A 1 173 ? 1.476 11.649 1.882 1.00 79.75 173 GLU A C 1
ATOM 1414 O O . GLU A 1 173 ? 0.703 11.355 0.965 1.00 79.75 173 GLU A O 1
ATOM 1419 N N . VAL A 1 174 ? 2.786 11.445 1.811 1.00 82.31 174 VAL A N 1
ATOM 1420 C CA . VAL A 1 174 ? 3.442 10.742 0.716 1.00 82.31 174 VAL A CA 1
ATOM 1421 C C . VAL A 1 174 ? 4.167 9.556 1.318 1.00 82.31 174 VAL A C 1
ATOM 1423 O O . VAL A 1 174 ? 4.884 9.673 2.309 1.00 82.31 174 VAL A O 1
ATOM 1426 N N . TYR A 1 175 ? 3.969 8.405 0.700 1.00 85.06 175 TYR A N 1
ATOM 1427 C CA . TYR A 1 175 ? 4.685 7.194 1.036 1.00 85.06 175 TYR A CA 1
ATOM 1428 C C . TYR A 1 175 ? 5.273 6.599 -0.234 1.00 85.06 175 TYR A C 1
ATOM 1430 O O . TYR A 1 175 ? 4.683 6.675 -1.320 1.00 85.06 175 TYR A O 1
ATOM 1438 N N . GLU A 1 176 ? 6.442 5.992 -0.102 1.00 82.00 176 GLU A N 1
ATOM 1439 C CA . GLU A 1 176 ? 7.086 5.300 -1.202 1.00 82.00 176 GLU A CA 1
ATOM 1440 C C . GLU A 1 176 ? 7.705 3.976 -0.778 1.00 82.00 176 GLU A C 1
ATOM 1442 O O . GLU A 1 176 ? 7.955 3.707 0.391 1.00 82.00 176 GLU A O 1
ATOM 1447 N N . GLY A 1 177 ? 7.871 3.090 -1.754 1.00 79.19 177 GLY A N 1
ATOM 1448 C CA . GLY A 1 177 ? 8.625 1.858 -1.576 1.00 79.19 177 GLY A CA 1
ATOM 1449 C C . GLY A 1 177 ? 9.971 1.975 -2.273 1.00 79.19 177 GLY A C 1
ATOM 1450 O O . GLY A 1 177 ? 10.131 2.793 -3.179 1.00 79.19 177 GLY A O 1
ATOM 1451 N N . VAL A 1 178 ? 10.890 1.070 -1.943 1.00 77.38 178 VAL A N 1
ATOM 1452 C CA . VAL A 1 178 ? 12.246 1.000 -2.524 1.00 77.38 178 VAL A CA 1
ATOM 1453 C C . VAL A 1 178 ? 12.240 1.049 -4.061 1.00 77.38 178 VAL A C 1
ATOM 1455 O O . VAL A 1 178 ? 13.095 1.656 -4.702 1.00 77.38 178 VAL A O 1
ATOM 1458 N N . VAL A 1 179 ? 11.222 0.455 -4.691 1.00 79.06 179 VAL A N 1
ATOM 1459 C CA . VAL A 1 179 ? 11.103 0.394 -6.156 1.00 79.06 179 VAL A CA 1
ATOM 1460 C C . VAL A 1 179 ? 10.891 1.777 -6.790 1.00 79.06 179 VAL A C 1
ATOM 1462 O O . VAL A 1 179 ? 11.223 1.965 -7.960 1.00 79.06 179 VAL A O 1
ATOM 1465 N N . ARG A 1 180 ? 10.362 2.769 -6.059 1.00 82.06 180 ARG A N 1
ATOM 1466 C CA . ARG A 1 180 ? 10.058 4.088 -6.631 1.00 82.06 180 ARG A CA 1
ATOM 1467 C C . ARG A 1 180 ? 11.315 4.818 -7.099 1.00 82.06 180 ARG A C 1
ATOM 1469 O O . ARG A 1 180 ? 11.307 5.329 -8.217 1.00 82.06 180 ARG A O 1
ATOM 1476 N N . LEU A 1 181 ? 12.390 4.766 -6.315 1.00 78.00 181 LEU A N 1
ATOM 1477 C CA . LEU A 1 181 ? 13.678 5.382 -6.649 1.00 78.00 181 LEU A CA 1
ATOM 1478 C C . LEU A 1 181 ? 14.347 4.713 -7.863 1.00 78.00 181 LEU A C 1
ATOM 1480 O O . LEU A 1 181 ? 14.976 5.375 -8.683 1.00 78.00 181 LEU A O 1
ATOM 1484 N N . THR A 1 182 ? 14.147 3.404 -8.044 1.00 81.12 182 THR A N 1
ATOM 1485 C CA . THR A 1 182 ? 14.750 2.637 -9.157 1.00 81.12 182 THR A CA 1
ATOM 1486 C C . THR A 1 182 ? 13.968 2.735 -10.471 1.00 81.12 182 THR A C 1
ATOM 1488 O O . THR A 1 182 ? 14.456 2.310 -11.524 1.00 81.12 182 THR A O 1
ATOM 1491 N N . LYS A 1 183 ? 12.746 3.285 -10.442 1.00 83.06 183 LYS A N 1
ATOM 1492 C CA . LYS A 1 183 ? 11.792 3.230 -11.559 1.00 83.06 183 LYS A CA 1
ATOM 1493 C C . LYS A 1 183 ? 12.337 3.855 -12.839 1.00 83.06 183 LYS A C 1
ATOM 1495 O O . LYS A 1 183 ? 12.150 3.290 -13.916 1.00 83.06 183 LYS A O 1
ATOM 1500 N N . ASP A 1 184 ? 13.003 4.998 -12.736 1.00 81.19 184 ASP A N 1
ATOM 1501 C CA . ASP A 1 184 ? 13.489 5.716 -13.914 1.00 81.19 184 ASP A CA 1
ATOM 1502 C C . ASP A 1 184 ? 14.734 5.056 -14.518 1.00 81.19 184 ASP A C 1
ATOM 1504 O O . ASP A 1 184 ? 14.803 4.897 -15.738 1.00 81.19 184 ASP A O 1
ATOM 1508 N N . GLY A 1 185 ? 15.646 4.538 -13.687 1.00 83.19 185 GLY A N 1
ATOM 1509 C CA . GLY A 1 185 ? 16.770 3.719 -14.153 1.00 83.19 185 GLY A CA 1
ATOM 1510 C C . GLY A 1 185 ? 16.303 2.446 -14.869 1.00 83.19 185 GLY A C 1
ATOM 1511 O O . GLY A 1 185 ? 16.781 2.123 -15.958 1.00 83.19 185 GLY A O 1
ATOM 1512 N N . GLN A 1 186 ? 15.293 1.764 -14.321 1.00 84.69 186 GLN A N 1
ATOM 1513 C CA . GLN A 1 186 ? 14.696 0.585 -14.957 1.00 84.69 186 GLN A CA 1
ATOM 1514 C C . GLN A 1 186 ? 13.975 0.926 -16.267 1.00 84.69 186 GLN A C 1
ATOM 1516 O O . GLN A 1 186 ? 14.093 0.187 -17.242 1.00 84.69 186 GLN A O 1
ATOM 1521 N N . ARG A 1 187 ? 13.255 2.053 -16.336 1.00 86.06 187 ARG A N 1
ATOM 1522 C CA . ARG A 1 187 ? 12.626 2.527 -17.583 1.00 86.06 187 ARG A CA 1
ATOM 1523 C C . ARG A 1 187 ? 13.662 2.802 -18.666 1.00 86.06 187 ARG A C 1
ATOM 1525 O O . ARG A 1 187 ? 13.471 2.367 -19.800 1.00 86.06 187 ARG A O 1
ATOM 1532 N N . LEU A 1 188 ? 14.761 3.469 -18.314 1.00 84.62 188 LEU A N 1
ATOM 1533 C CA . LEU A 1 188 ? 15.864 3.735 -19.234 1.00 84.62 188 LEU A CA 1
ATOM 1534 C C . LEU A 1 188 ? 16.484 2.428 -19.745 1.00 84.62 188 LEU A C 1
ATOM 1536 O O . LEU A 1 188 ? 16.638 2.246 -20.952 1.00 84.62 188 LEU A O 1
ATOM 1540 N N . ARG A 1 189 ? 16.764 1.484 -18.841 1.00 84.94 189 ARG A N 1
ATOM 1541 C CA . ARG A 1 189 ? 17.271 0.148 -19.181 1.00 84.94 189 ARG A CA 1
ATOM 1542 C C . ARG A 1 189 ? 16.331 -0.597 -20.132 1.00 84.94 189 ARG A C 1
ATOM 1544 O O . ARG A 1 189 ? 16.785 -1.111 -21.152 1.00 84.94 189 ARG A O 1
ATOM 1551 N N . ASN A 1 190 ? 15.030 -0.603 -19.846 1.00 87.12 190 ASN A N 1
ATOM 1552 C CA . ASN A 1 190 ? 14.023 -1.245 -20.692 1.00 87.12 190 ASN A CA 1
ATOM 1553 C C . ASN A 1 190 ? 13.947 -0.601 -22.086 1.00 87.12 190 ASN A C 1
ATOM 1555 O O . ASN A 1 190 ? 13.809 -1.308 -23.086 1.00 87.12 190 ASN A O 1
ATOM 1559 N N . MET A 1 191 ? 14.080 0.725 -22.170 1.00 86.19 191 MET A N 1
ATOM 1560 C CA . MET A 1 191 ? 14.105 1.448 -23.443 1.00 86.19 191 MET A CA 1
ATOM 1561 C C . MET A 1 191 ? 15.336 1.075 -24.279 1.00 86.19 191 MET A C 1
ATOM 1563 O O . MET A 1 191 ? 15.195 0.751 -25.457 1.00 86.19 191 MET A O 1
ATOM 1567 N N . ILE A 1 192 ? 16.529 1.056 -23.674 1.00 84.25 192 ILE A N 1
ATOM 1568 C CA . ILE A 1 192 ? 17.776 0.696 -24.369 1.00 84.25 192 ILE A CA 1
ATOM 1569 C C . ILE A 1 192 ? 17.745 -0.770 -24.818 1.00 84.25 192 ILE A C 1
ATOM 1571 O O . ILE A 1 192 ? 18.132 -1.073 -25.944 1.00 84.25 192 ILE A O 1
ATOM 1575 N N . MET A 1 193 ? 17.237 -1.681 -23.982 1.00 83.75 193 MET A N 1
ATOM 1576 C CA . MET A 1 193 ? 17.059 -3.085 -24.367 1.00 83.75 193 MET A CA 1
ATOM 1577 C C . MET A 1 193 ? 16.100 -3.237 -25.547 1.00 83.75 193 MET A C 1
ATOM 1579 O O . MET A 1 193 ? 16.396 -3.994 -26.467 1.00 83.75 193 MET A O 1
ATOM 1583 N N . SER A 1 194 ? 14.994 -2.489 -25.557 1.00 85.81 194 SER A N 1
ATOM 1584 C CA . SER A 1 194 ? 14.037 -2.503 -26.671 1.00 85.81 194 SER A CA 1
ATOM 1585 C C . SER A 1 194 ? 14.665 -1.971 -27.963 1.00 85.81 194 SER A C 1
ATOM 1587 O O . SER A 1 194 ? 14.471 -2.549 -29.027 1.00 85.81 194 SER A O 1
ATOM 1589 N N . PHE A 1 195 ? 15.474 -0.912 -27.872 1.00 82.31 195 PHE A N 1
ATOM 1590 C CA . PHE A 1 195 ? 16.198 -0.362 -29.018 1.00 82.31 195 PHE A CA 1
ATOM 1591 C C . PHE A 1 195 ? 17.255 -1.335 -29.564 1.00 82.31 195 PHE A C 1
ATOM 1593 O O . PHE A 1 195 ? 17.334 -1.558 -30.770 1.00 82.31 195 PHE A O 1
ATOM 1600 N N . ASN A 1 196 ? 18.030 -1.973 -28.683 1.00 80.50 196 ASN A N 1
ATOM 1601 C CA . ASN A 1 196 ? 19.003 -2.990 -29.082 1.00 80.50 196 ASN A CA 1
ATOM 1602 C C . ASN A 1 196 ? 18.311 -4.217 -29.697 1.00 80.50 196 ASN A C 1
ATOM 1604 O O . ASN A 1 196 ? 18.816 -4.779 -30.666 1.00 80.50 196 ASN A O 1
ATOM 1608 N N . ALA A 1 197 ? 17.146 -4.608 -29.174 1.00 81.44 197 ALA A N 1
ATOM 1609 C CA . ALA A 1 197 ? 16.339 -5.675 -29.751 1.00 81.44 197 ALA A CA 1
ATOM 1610 C C . ALA A 1 197 ? 15.842 -5.323 -31.164 1.00 81.44 197 ALA A C 1
ATOM 1612 O O . ALA A 1 197 ? 15.910 -6.188 -32.032 1.00 81.44 197 ALA A O 1
ATOM 1613 N N . ASP A 1 198 ? 15.420 -4.078 -31.432 1.00 81.88 198 ASP A N 1
ATOM 1614 C CA . ASP A 1 198 ? 15.043 -3.634 -32.790 1.00 81.88 198 ASP A CA 1
ATOM 1615 C C . ASP A 1 198 ? 16.233 -3.693 -33.762 1.00 81.88 198 ASP A C 1
ATOM 1617 O O . ASP A 1 198 ? 16.103 -4.196 -34.878 1.00 81.88 198 ASP A O 1
ATOM 1621 N N . ILE A 1 199 ? 17.428 -3.269 -33.331 1.00 75.38 199 ILE A N 1
ATOM 1622 C CA . ILE A 1 199 ? 18.652 -3.373 -34.148 1.00 75.38 199 ILE A CA 1
ATOM 1623 C C . ILE A 1 199 ? 18.951 -4.832 -34.516 1.00 75.38 199 ILE A C 1
ATOM 1625 O O . ILE A 1 199 ? 19.224 -5.132 -35.679 1.00 75.38 199 ILE A O 1
ATOM 1629 N N . VAL A 1 200 ? 18.882 -5.743 -33.540 1.00 73.00 200 VAL A N 1
ATOM 1630 C CA . VAL A 1 200 ? 19.123 -7.176 -33.769 1.00 73.00 200 VAL A CA 1
ATOM 1631 C C . VAL A 1 200 ? 18.031 -7.781 -34.656 1.00 73.00 200 VAL A C 1
ATOM 1633 O O . VAL A 1 200 ? 18.338 -8.531 -35.583 1.00 73.00 200 VAL A O 1
ATOM 1636 N N . ALA A 1 201 ? 16.765 -7.428 -34.419 1.00 75.19 201 ALA A N 1
ATOM 1637 C CA . ALA A 1 201 ? 15.622 -7.919 -35.186 1.00 75.19 201 ALA A CA 1
ATOM 1638 C C . ALA A 1 201 ? 15.672 -7.482 -36.654 1.00 75.19 201 ALA A C 1
ATOM 1640 O O . ALA A 1 201 ? 15.289 -8.245 -37.542 1.00 75.19 201 ALA A O 1
ATOM 1641 N N . ARG A 1 202 ? 16.207 -6.289 -36.936 1.00 70.25 202 ARG A N 1
ATOM 1642 C CA . ARG A 1 202 ? 16.342 -5.769 -38.301 1.00 70.25 202 ARG A CA 1
ATOM 1643 C C . ARG A 1 202 ? 17.285 -6.560 -39.202 1.00 70.25 202 ARG A C 1
ATOM 1645 O O . ARG A 1 202 ? 17.359 -6.202 -40.368 1.00 70.25 202 ARG A O 1
ATOM 1652 N N . THR A 1 203 ? 17.929 -7.629 -38.716 1.00 62.28 203 THR A N 1
ATOM 1653 C CA . THR A 1 203 ? 18.880 -8.488 -39.443 1.00 62.28 203 THR A CA 1
ATOM 1654 C C . THR A 1 203 ? 19.872 -7.652 -40.247 1.00 62.28 203 THR A C 1
ATOM 1656 O O . THR A 1 203 ? 19.576 -7.246 -41.371 1.00 62.28 203 THR A O 1
ATOM 1659 N N . PRO A 1 204 ? 21.080 -7.400 -39.734 1.00 61.06 204 PRO A N 1
ATOM 1660 C CA . PRO A 1 204 ? 22.035 -6.547 -40.416 1.00 61.06 204 PRO A CA 1
ATOM 1661 C C . PRO A 1 204 ? 22.668 -7.316 -41.600 1.00 61.06 204 PRO A C 1
ATOM 1663 O O . PRO A 1 204 ? 23.819 -7.754 -41.558 1.00 61.06 204 PRO A O 1
ATOM 1666 N N . LYS A 1 205 ? 21.886 -7.542 -42.665 1.00 64.19 205 LYS A N 1
ATOM 1667 C CA . LYS A 1 205 ? 22.367 -8.031 -43.956 1.00 64.19 205 LYS A CA 1
ATOM 1668 C C . LYS A 1 205 ? 23.115 -6.865 -44.600 1.00 64.19 205 LYS A C 1
ATOM 1670 O O . LYS A 1 205 ? 22.495 -5.878 -44.995 1.00 64.19 205 LYS A O 1
ATOM 1675 N N . LYS A 1 206 ? 24.444 -6.975 -44.692 1.00 64.25 206 LYS A N 1
ATOM 1676 C CA . LYS A 1 206 ? 25.287 -6.003 -45.402 1.00 64.25 206 LYS A CA 1
ATOM 1677 C C . LYS A 1 206 ? 24.792 -5.908 -46.841 1.00 64.25 206 LYS A C 1
ATOM 1679 O O . LYS A 1 206 ? 24.883 -6.891 -47.570 1.00 64.25 206 LYS A O 1
ATOM 1684 N N . LYS A 1 207 ? 24.263 -4.751 -47.247 1.00 69.62 207 LYS A N 1
ATOM 1685 C CA . LYS A 1 207 ? 23.813 -4.532 -48.629 1.00 69.62 207 LYS A CA 1
ATOM 1686 C C . LYS A 1 207 ? 24.975 -3.976 -49.454 1.00 69.62 207 LYS A C 1
ATOM 1688 O O . LYS A 1 207 ? 25.365 -2.835 -49.213 1.00 69.62 207 LYS A O 1
ATOM 1693 N N . PRO A 1 208 ? 25.579 -4.746 -50.369 1.00 71.38 208 PRO A N 1
ATOM 1694 C CA . PRO A 1 208 ? 26.612 -4.226 -51.259 1.00 71.38 208 PRO A CA 1
ATOM 1695 C C . PRO A 1 208 ? 26.028 -3.228 -52.270 1.00 71.38 208 PRO A C 1
ATOM 1697 O O . PRO A 1 208 ? 24.925 -3.417 -52.779 1.00 71.38 208 PRO A O 1
ATOM 1700 N N . PHE A 1 209 ? 26.787 -2.183 -52.585 1.00 71.00 209 PHE A N 1
ATOM 1701 C CA . PHE A 1 209 ? 26.527 -1.276 -53.697 1.00 71.00 209 PHE A CA 1
ATOM 1702 C C . PHE A 1 209 ? 27.253 -1.786 -54.941 1.00 71.00 209 PHE A C 1
ATOM 1704 O O . PHE A 1 209 ? 28.475 -1.949 -54.937 1.00 71.00 209 PHE A O 1
ATOM 1711 N N . PHE A 1 210 ? 26.495 -1.993 -56.010 1.00 72.88 210 PHE A N 1
ATOM 1712 C CA . PHE A 1 210 ? 26.989 -2.396 -57.321 1.00 72.88 210 PHE A CA 1
ATOM 1713 C C . PHE A 1 210 ? 26.477 -1.424 -58.386 1.00 72.88 210 PHE A C 1
ATOM 1715 O O . PHE A 1 210 ? 25.460 -0.754 -58.191 1.00 72.88 210 PHE A O 1
ATOM 1722 N N . TRP A 1 211 ? 27.168 -1.348 -59.518 1.00 72.56 211 TRP A N 1
ATOM 1723 C CA . TRP A 1 211 ? 26.643 -0.688 -60.707 1.00 72.56 211 TRP A CA 1
ATOM 1724 C C . TRP A 1 211 ? 25.546 -1.537 -61.364 1.00 72.56 211 TRP A C 1
ATOM 1726 O O . TRP A 1 211 ? 25.634 -2.766 -61.331 1.00 72.56 211 TRP A O 1
ATOM 1736 N N . PRO A 1 212 ? 24.540 -0.913 -62.006 1.00 71.12 212 PRO A N 1
ATOM 1737 C CA . PRO A 1 212 ? 23.473 -1.644 -62.694 1.00 71.12 212 PRO A CA 1
ATOM 1738 C C . PRO A 1 212 ? 23.997 -2.660 -63.722 1.00 71.12 212 PRO A C 1
ATOM 1740 O O . PRO A 1 212 ? 23.511 -3.785 -63.789 1.00 71.12 212 PRO A O 1
ATOM 1743 N N . GLU A 1 213 ? 25.056 -2.306 -64.454 1.00 72.00 213 GLU A N 1
ATOM 1744 C CA . GLU A 1 213 ? 25.711 -3.162 -65.457 1.00 72.00 213 GLU A CA 1
ATOM 1745 C C . GLU A 1 213 ? 26.309 -4.446 -64.847 1.00 72.00 213 GLU A C 1
ATOM 1747 O O . GLU A 1 213 ? 26.315 -5.504 -65.479 1.00 72.00 213 GLU A O 1
ATOM 1752 N N . GLN A 1 214 ? 26.745 -4.395 -63.581 1.00 66.69 214 GLN A N 1
ATOM 1753 C CA . GLN A 1 214 ? 27.328 -5.546 -62.881 1.00 66.69 214 GLN A CA 1
ATOM 1754 C C . GLN A 1 214 ? 26.283 -6.606 -62.501 1.00 66.69 214 GLN A C 1
ATOM 1756 O O . GLN A 1 214 ? 26.639 -7.778 -62.369 1.00 66.69 214 GLN A O 1
ATOM 1761 N N . ILE A 1 215 ? 25.016 -6.208 -62.326 1.00 69.38 215 ILE A N 1
ATOM 1762 C CA . ILE A 1 215 ? 23.914 -7.081 -61.877 1.00 69.38 215 ILE A CA 1
ATOM 1763 C C . ILE A 1 215 ? 22.899 -7.360 -62.997 1.00 69.38 215 ILE A C 1
ATOM 1765 O O . ILE A 1 215 ? 22.032 -8.214 -62.832 1.00 69.38 215 ILE A O 1
ATOM 1769 N N . ALA A 1 216 ? 23.005 -6.708 -64.157 1.00 70.31 216 ALA A N 1
ATOM 1770 C CA . ALA A 1 216 ? 22.077 -6.896 -65.273 1.00 70.31 216 ALA A CA 1
ATOM 1771 C C . ALA A 1 216 ? 21.836 -8.394 -65.586 1.00 70.31 216 ALA A C 1
ATOM 1773 O O . ALA A 1 216 ? 22.760 -9.132 -65.931 1.00 70.31 216 ALA A O 1
ATOM 1774 N N . GLY A 1 217 ? 20.585 -8.850 -65.427 1.00 71.31 217 GLY A N 1
ATOM 1775 C CA . GLY A 1 217 ? 20.166 -10.254 -65.593 1.00 71.31 217 GLY A CA 1
ATOM 1776 C C . GLY A 1 217 ? 20.179 -11.119 -64.319 1.00 71.31 217 GLY A C 1
ATOM 1777 O O . GLY A 1 217 ? 19.489 -12.137 -64.268 1.00 71.31 217 GLY A O 1
ATOM 1778 N N . PHE A 1 218 ? 20.874 -10.692 -63.263 1.00 71.56 218 PHE A N 1
ATOM 1779 C CA . PHE A 1 218 ? 20.978 -11.375 -61.965 1.00 71.56 218 PHE A CA 1
ATOM 1780 C C . PHE A 1 218 ? 20.313 -10.608 -60.812 1.00 71.56 218 PHE A C 1
ATOM 1782 O O . PHE A 1 218 ? 20.496 -10.966 -59.654 1.00 71.56 218 PHE A O 1
ATOM 1789 N N . GLU A 1 219 ? 19.494 -9.594 -61.108 1.00 71.81 219 GLU A N 1
ATOM 1790 C CA . GLU A 1 219 ? 18.792 -8.758 -60.113 1.00 71.81 219 GLU A CA 1
ATOM 1791 C C . GLU A 1 219 ? 18.003 -9.579 -59.084 1.00 71.81 219 GLU A C 1
ATOM 1793 O O . GLU A 1 219 ? 18.051 -9.293 -57.890 1.00 71.81 219 GLU A O 1
ATOM 1798 N N . HIS A 1 220 ? 17.358 -10.658 -59.531 1.00 72.44 220 HIS A N 1
ATOM 1799 C CA . HIS A 1 220 ? 16.611 -11.587 -58.680 1.00 72.44 220 HIS A CA 1
ATOM 1800 C C . HIS A 1 220 ? 17.483 -12.282 -57.622 1.00 72.44 220 HIS A C 1
ATOM 1802 O O . HIS A 1 220 ? 16.989 -12.622 -56.551 1.00 72.44 220 HIS A O 1
ATOM 1808 N N . MET A 1 221 ? 18.781 -12.466 -57.888 1.00 69.75 221 MET A N 1
ATOM 1809 C CA . MET A 1 221 ? 19.702 -13.059 -56.917 1.00 69.75 221 MET A CA 1
ATOM 1810 C C . MET A 1 221 ? 20.027 -12.082 -55.782 1.00 69.75 221 MET A C 1
ATOM 1812 O O . MET A 1 221 ? 20.367 -12.520 -54.692 1.00 69.75 221 MET A O 1
ATOM 1816 N N . TYR A 1 222 ? 19.887 -10.771 -56.004 1.00 69.50 222 TYR A N 1
ATOM 1817 C CA . TYR A 1 222 ? 20.245 -9.714 -55.050 1.00 69.50 222 TYR A CA 1
ATOM 1818 C C . TYR A 1 222 ? 19.040 -9.071 -54.338 1.00 69.50 222 TYR A C 1
ATOM 1820 O O . TYR A 1 222 ? 19.218 -8.096 -53.607 1.00 69.50 222 TYR A O 1
ATOM 1828 N N . ASP A 1 223 ? 17.832 -9.629 -54.482 1.00 69.81 223 ASP A N 1
ATOM 1829 C CA . ASP A 1 223 ? 16.598 -9.128 -53.843 1.00 69.81 223 ASP A CA 1
ATOM 1830 C C . ASP A 1 223 ? 16.580 -9.323 -52.306 1.00 69.81 223 ASP A C 1
ATOM 1832 O O . ASP A 1 223 ? 15.782 -8.735 -51.580 1.00 69.81 223 ASP A O 1
ATOM 1836 N N . GLY A 1 224 ? 17.512 -10.116 -51.760 1.00 64.56 224 GLY A N 1
ATOM 1837 C CA . GLY A 1 224 ? 17.755 -10.240 -50.315 1.00 64.56 224 GLY A CA 1
ATOM 1838 C C . GLY A 1 224 ? 16.777 -11.140 -49.548 1.00 64.56 224 GLY A C 1
ATOM 1839 O O . GLY A 1 224 ? 16.977 -11.350 -48.343 1.00 64.56 224 GLY A O 1
ATOM 1840 N N . ASN A 1 225 ? 15.769 -11.687 -50.233 1.00 65.19 225 ASN A N 1
ATOM 1841 C CA . ASN A 1 225 ? 14.767 -12.607 -49.685 1.00 65.19 225 ASN A CA 1
ATOM 1842 C C . ASN A 1 225 ? 15.183 -14.087 -49.759 1.00 65.19 225 ASN A C 1
ATOM 1844 O O . ASN A 1 225 ? 14.803 -14.855 -48.878 1.00 65.19 225 ASN A O 1
ATOM 1848 N N . ASP A 1 226 ? 16.008 -14.462 -50.739 1.00 69.06 226 ASP A N 1
ATOM 1849 C CA . ASP A 1 226 ? 16.424 -15.846 -50.986 1.00 69.06 226 ASP A CA 1
ATOM 1850 C C . ASP A 1 226 ? 17.924 -16.051 -50.709 1.00 69.06 226 ASP A C 1
ATOM 1852 O O . ASP A 1 226 ? 18.768 -15.273 -51.158 1.00 69.06 226 ASP A O 1
ATOM 1856 N N . ASP A 1 227 ? 18.269 -17.131 -50.002 1.00 66.25 227 ASP A N 1
ATOM 1857 C CA . ASP A 1 227 ? 19.659 -17.526 -49.746 1.00 66.25 227 ASP A CA 1
ATOM 1858 C C . ASP A 1 227 ? 20.169 -18.434 -50.883 1.00 66.25 227 ASP A C 1
ATOM 1860 O O . ASP A 1 227 ? 20.087 -19.664 -50.821 1.00 66.25 227 ASP A O 1
ATOM 1864 N N . TYR A 1 228 ? 20.693 -17.826 -51.952 1.00 70.25 228 TYR A N 1
ATOM 1865 C CA . TYR A 1 228 ? 21.283 -18.565 -53.074 1.00 70.25 228 TYR A CA 1
ATOM 1866 C C . TYR A 1 228 ? 22.664 -19.162 -52.713 1.00 70.25 228 TYR A C 1
ATOM 1868 O O . TYR A 1 228 ? 23.478 -18.485 -52.080 1.00 70.25 228 TYR A O 1
ATOM 1876 N N . PRO A 1 229 ? 23.002 -20.394 -53.161 1.00 68.94 229 PRO A N 1
ATOM 1877 C CA . PRO A 1 229 ? 24.309 -21.019 -52.898 1.00 68.94 229 PRO A CA 1
ATOM 1878 C C . PRO A 1 229 ? 25.510 -20.298 -53.531 1.00 68.94 229 PRO A C 1
ATOM 1880 O O . PRO A 1 229 ? 26.651 -20.520 -53.126 1.00 68.94 229 PRO A O 1
ATOM 1883 N N . TYR A 1 230 ? 25.273 -19.474 -54.552 1.00 67.62 230 TYR A N 1
ATOM 1884 C CA . TYR A 1 230 ? 26.277 -18.669 -55.240 1.00 67.62 230 TYR A CA 1
ATOM 1885 C C . TYR A 1 230 ? 25.621 -17.416 -55.824 1.00 67.62 230 TYR A C 1
ATOM 1887 O O . TYR A 1 230 ? 24.439 -17.432 -56.156 1.00 67.62 230 TYR A O 1
ATOM 1895 N N . TYR A 1 231 ? 26.403 -16.350 -55.984 1.00 74.44 231 TYR A N 1
ATOM 1896 C CA . TYR A 1 231 ? 25.979 -15.093 -56.600 1.00 74.44 231 TYR A CA 1
ATOM 1897 C C . TYR A 1 231 ? 26.800 -14.852 -57.867 1.00 74.44 231 TYR A C 1
ATOM 1899 O O . TYR A 1 231 ? 27.999 -15.141 -57.894 1.00 74.44 231 TYR A O 1
ATOM 1907 N N . LEU A 1 232 ? 26.154 -14.352 -58.918 1.00 70.38 232 LEU A N 1
ATOM 1908 C CA . LEU A 1 232 ? 26.771 -14.116 -60.222 1.00 70.38 232 LEU A CA 1
ATOM 1909 C C . LEU A 1 232 ? 26.904 -12.613 -60.475 1.00 70.38 232 LEU A C 1
ATOM 1911 O O . LEU A 1 232 ? 25.988 -11.848 -60.196 1.00 70.38 232 LEU A O 1
ATOM 1915 N N . LEU A 1 233 ? 28.054 -12.213 -61.018 1.00 72.94 233 LEU A N 1
ATOM 1916 C CA . LEU A 1 233 ? 28.385 -10.836 -61.385 1.00 72.94 233 LEU A CA 1
ATOM 1917 C C . LEU A 1 233 ? 28.876 -10.816 -62.828 1.00 72.94 233 LEU A C 1
ATOM 1919 O O . LEU A 1 233 ? 29.677 -11.669 -63.227 1.00 72.94 233 LEU A O 1
ATOM 1923 N N . ASN A 1 234 ? 28.435 -9.823 -63.594 1.00 70.69 234 ASN A N 1
ATOM 1924 C CA . ASN A 1 234 ? 28.942 -9.614 -64.942 1.00 70.69 234 ASN A CA 1
ATOM 1925 C C . ASN A 1 234 ? 30.360 -9.042 -64.881 1.00 70.69 234 ASN A C 1
ATOM 1927 O O . ASN A 1 234 ? 30.637 -8.069 -64.182 1.00 70.69 234 ASN A O 1
ATOM 1931 N N . ARG A 1 235 ? 31.268 -9.666 -65.633 1.00 62.38 235 ARG A N 1
ATOM 1932 C CA . ARG A 1 235 ? 32.673 -9.252 -65.729 1.00 62.38 235 ARG A CA 1
ATOM 1933 C C . ARG A 1 235 ? 32.887 -8.108 -66.728 1.00 62.38 235 ARG A C 1
ATOM 1935 O O . ARG A 1 235 ? 33.867 -7.382 -66.613 1.00 62.38 235 ARG A O 1
ATOM 1942 N N . THR A 1 236 ? 31.992 -7.953 -67.698 1.00 60.97 236 THR A N 1
ATOM 1943 C CA . THR A 1 236 ? 32.147 -7.023 -68.822 1.00 60.97 236 THR A CA 1
ATOM 1944 C C . THR A 1 236 ? 30.860 -6.252 -69.075 1.00 60.97 236 THR A C 1
ATOM 1946 O O . THR A 1 236 ? 29.789 -6.855 -69.053 1.00 60.97 236 THR A O 1
ATOM 1949 N N . ASP A 1 237 ? 30.978 -4.954 -69.349 1.00 59.88 237 ASP A N 1
ATOM 1950 C CA . ASP A 1 237 ? 29.868 -4.100 -69.794 1.00 59.88 237 ASP A CA 1
ATOM 1951 C C . ASP A 1 237 ? 29.461 -4.409 -71.258 1.00 59.88 237 ASP A C 1
ATOM 1953 O O . ASP A 1 237 ? 30.198 -5.083 -71.989 1.00 59.88 237 ASP A O 1
ATOM 1957 N N . GLU A 1 238 ? 28.311 -3.893 -71.706 1.00 60.47 238 GLU A N 1
ATOM 1958 C CA . GLU A 1 238 ? 27.747 -4.004 -73.062 1.00 60.47 238 GLU A CA 1
ATOM 1959 C C . GLU A 1 238 ? 28.757 -3.586 -74.154 1.00 60.47 238 GLU A C 1
ATOM 1961 O O . GLU A 1 238 ? 28.701 -4.071 -75.284 1.00 60.47 238 GLU A O 1
ATOM 1966 N N . ASN A 1 239 ? 29.757 -2.769 -73.797 1.00 58.94 239 ASN A N 1
ATOM 1967 C CA . ASN A 1 239 ? 30.822 -2.305 -74.687 1.00 58.94 239 ASN A CA 1
ATOM 1968 C C . ASN A 1 239 ? 32.194 -2.999 -74.487 1.00 58.94 239 ASN A C 1
ATOM 1970 O O . ASN A 1 239 ? 33.226 -2.465 -74.894 1.00 58.94 239 ASN A O 1
ATOM 1974 N N . SER A 1 240 ? 32.236 -4.188 -73.866 1.00 58.50 240 SER A N 1
ATOM 1975 C CA . SER A 1 240 ? 33.465 -4.974 -73.602 1.00 58.50 240 SER A CA 1
ATOM 1976 C C . SER A 1 240 ? 34.519 -4.285 -72.711 1.00 58.50 240 SER A C 1
ATOM 1978 O O . SER A 1 240 ? 35.707 -4.606 -72.789 1.00 58.50 240 SER A O 1
ATOM 1980 N N . GLY A 1 241 ? 34.105 -3.351 -71.850 1.00 63.25 241 GLY A N 1
ATOM 1981 C CA . GLY A 1 241 ? 34.948 -2.803 -70.782 1.00 63.25 241 GLY A CA 1
ATOM 1982 C C . GLY A 1 241 ? 34.983 -3.737 -69.569 1.00 63.25 241 GLY A C 1
ATOM 1983 O O . GLY A 1 241 ? 33.944 -4.275 -69.191 1.00 63.25 241 GLY A O 1
ATOM 1984 N N . ASP A 1 242 ? 36.159 -3.949 -68.969 1.00 62.88 242 ASP A N 1
ATOM 1985 C CA . ASP A 1 242 ? 36.309 -4.765 -67.751 1.00 62.88 242 ASP A CA 1
ATOM 1986 C C . ASP A 1 242 ? 35.675 -4.016 -66.561 1.00 62.88 242 ASP A C 1
ATOM 1988 O O . ASP A 1 242 ? 36.084 -2.900 -66.224 1.00 62.88 242 ASP A O 1
ATOM 1992 N N . LEU A 1 243 ? 34.669 -4.625 -65.931 1.00 63.50 243 LEU A N 1
ATOM 1993 C CA . LEU A 1 243 ? 34.012 -4.092 -64.738 1.00 63.50 243 LEU A CA 1
ATOM 1994 C C . LEU A 1 243 ? 34.746 -4.585 -63.477 1.00 63.50 243 LEU A C 1
ATOM 1996 O O . LEU A 1 243 ? 35.213 -5.727 -63.429 1.00 63.50 243 LEU A O 1
ATOM 2000 N N . PRO A 1 244 ? 34.855 -3.762 -62.418 1.00 63.88 244 PRO A N 1
ATOM 2001 C CA . PRO A 1 244 ? 35.486 -4.178 -61.174 1.00 63.88 244 PRO A CA 1
ATOM 2002 C C . PRO A 1 244 ? 34.701 -5.337 -60.551 1.00 63.88 244 PRO A C 1
ATOM 2004 O O . PRO A 1 244 ? 33.485 -5.293 -60.440 1.00 63.88 244 PRO A O 1
ATOM 2007 N N . THR A 1 245 ? 35.386 -6.385 -60.100 1.00 62.00 245 THR A N 1
ATOM 2008 C CA . THR A 1 245 ? 34.743 -7.581 -59.520 1.00 62.00 245 THR A CA 1
ATOM 2009 C C . THR A 1 245 ? 34.405 -7.430 -58.031 1.00 62.00 245 THR A C 1
ATOM 2011 O O . THR A 1 245 ? 34.107 -8.418 -57.365 1.00 62.00 245 THR A O 1
ATOM 2014 N N . GLN A 1 246 ? 34.521 -6.219 -57.482 1.00 66.38 246 GLN A N 1
ATOM 2015 C CA . GLN A 1 246 ? 34.284 -5.908 -56.073 1.00 66.38 246 GLN A CA 1
ATOM 2016 C C . GLN A 1 246 ? 33.112 -4.925 -55.945 1.00 66.38 246 GLN A C 1
ATOM 2018 O O . GLN A 1 246 ? 32.988 -4.034 -56.790 1.00 66.38 246 GLN A O 1
ATOM 2023 N N . PRO A 1 247 ? 32.281 -5.041 -54.894 1.00 64.69 247 PRO A N 1
ATOM 2024 C CA . PRO A 1 247 ? 31.294 -4.016 -54.565 1.00 64.69 247 PRO A CA 1
ATOM 2025 C C . PRO A 1 247 ? 31.966 -2.656 -54.346 1.00 64.69 247 PRO A C 1
ATOM 2027 O O . PRO A 1 247 ? 33.030 -2.585 -53.729 1.00 64.69 247 PRO A O 1
ATOM 2030 N N . LEU A 1 248 ? 31.335 -1.573 -54.809 1.00 64.00 248 LEU A N 1
ATOM 2031 C CA . LEU A 1 248 ? 31.858 -0.210 -54.644 1.00 64.00 248 LEU A CA 1
ATOM 2032 C C . LEU A 1 248 ? 31.865 0.245 -53.182 1.00 64.00 248 LEU A C 1
ATOM 2034 O O . LEU A 1 248 ? 32.743 0.995 -52.763 1.00 64.00 248 LEU A O 1
ATOM 2038 N N . ALA A 1 249 ? 30.867 -0.187 -52.420 1.00 63.66 249 ALA A N 1
ATOM 2039 C CA . ALA A 1 249 ? 30.715 0.093 -51.002 1.00 63.66 249 ALA A CA 1
ATOM 2040 C C . ALA A 1 249 ? 29.768 -0.946 -50.393 1.00 63.66 249 ALA A C 1
ATOM 2042 O O . ALA A 1 249 ? 29.063 -1.651 -51.112 1.00 63.66 249 ALA A O 1
ATOM 2043 N N . TYR A 1 250 ? 29.704 -1.019 -49.070 1.00 70.56 250 TYR A N 1
ATOM 2044 C CA . TYR A 1 250 ? 28.642 -1.736 -48.372 1.00 70.56 250 TYR A CA 1
ATOM 2045 C C . TYR A 1 250 ? 27.819 -0.723 -47.592 1.00 70.56 250 TYR A C 1
ATOM 2047 O O . TYR A 1 250 ? 28.373 0.214 -47.021 1.00 70.56 250 TYR A O 1
ATOM 2055 N N . TYR A 1 251 ? 26.504 -0.915 -47.556 1.00 65.75 251 TYR A N 1
ATOM 2056 C CA . TYR A 1 251 ? 25.671 -0.263 -46.564 1.00 65.75 251 TYR A CA 1
ATOM 2057 C C . TYR A 1 251 ? 26.144 -0.747 -45.197 1.00 65.75 251 TYR A C 1
ATOM 2059 O O . TYR A 1 251 ? 26.137 -1.952 -44.923 1.00 65.75 251 TYR A O 1
ATOM 2067 N N . GLU A 1 252 ? 26.638 0.185 -44.390 1.00 62.12 252 GLU A N 1
ATOM 2068 C CA . GLU A 1 252 ? 27.150 -0.124 -43.067 1.00 62.12 252 GLU A CA 1
ATOM 2069 C C . GLU A 1 252 ? 26.012 -0.708 -42.231 1.00 62.12 252 GLU A C 1
ATOM 2071 O O . GLU A 1 252 ? 24.877 -0.216 -42.240 1.00 62.12 252 GLU A O 1
ATOM 2076 N N . ASN A 1 253 ? 26.293 -1.831 -41.577 1.00 61.62 253 ASN A N 1
ATOM 2077 C CA . ASN A 1 253 ? 25.302 -2.468 -40.732 1.00 61.62 253 ASN A CA 1
ATOM 2078 C C . ASN A 1 253 ? 24.933 -1.499 -39.603 1.00 61.62 253 ASN A C 1
ATOM 2080 O O . ASN A 1 253 ? 25.823 -0.833 -39.077 1.00 61.62 253 ASN A O 1
ATOM 2084 N N . PRO A 1 254 ? 23.656 -1.431 -39.188 1.00 60.72 254 PRO A N 1
ATOM 2085 C CA . PRO A 1 254 ? 23.326 -0.789 -37.929 1.00 60.72 254 PRO A CA 1
ATOM 2086 C C . PRO A 1 254 ? 23.991 -1.604 -36.816 1.00 60.72 254 PRO A C 1
ATOM 2088 O O . PRO A 1 254 ? 23.494 -2.649 -36.404 1.00 60.72 254 PRO A O 1
ATOM 2091 N N . GLU A 1 255 ? 25.172 -1.176 -36.388 1.00 65.25 255 GLU A N 1
ATOM 2092 C CA . GLU A 1 255 ? 25.828 -1.717 -35.209 1.00 65.25 255 GLU A CA 1
ATOM 2093 C C . GLU A 1 255 ? 25.157 -1.125 -33.975 1.00 65.25 255 GLU A C 1
ATOM 2095 O O . GLU A 1 255 ? 24.703 0.022 -33.989 1.00 65.25 255 GLU A O 1
ATOM 2100 N N . VAL A 1 256 ? 25.078 -1.906 -32.896 1.00 63.62 256 VAL A N 1
ATOM 2101 C CA . VAL A 1 256 ? 24.689 -1.349 -31.600 1.00 63.62 256 VAL A CA 1
ATOM 2102 C C . VAL A 1 256 ? 25.743 -0.300 -31.246 1.00 63.62 256 VAL A C 1
ATOM 2104 O O . VAL A 1 256 ? 26.907 -0.669 -31.069 1.00 63.62 256 VAL A O 1
ATOM 2107 N N . PRO A 1 257 ? 25.385 0.994 -31.146 1.00 70.31 257 PRO A N 1
ATOM 2108 C CA . PRO A 1 257 ? 26.365 2.022 -30.845 1.00 70.31 257 PRO A CA 1
ATOM 2109 C C . PRO A 1 257 ? 27.047 1.701 -29.518 1.00 70.31 257 PRO A C 1
ATOM 2111 O O . PRO A 1 257 ? 26.377 1.386 -28.533 1.00 70.31 257 PRO A O 1
ATOM 2114 N N . GLN A 1 258 ? 28.372 1.814 -29.454 1.00 70.38 258 GLN A N 1
ATOM 2115 C CA . GLN A 1 258 ? 29.122 1.510 -28.230 1.00 70.38 258 GLN A CA 1
ATOM 2116 C C . GLN A 1 258 ? 28.679 2.384 -27.039 1.00 70.38 258 GLN A C 1
ATOM 2118 O O . GLN A 1 258 ? 28.686 1.938 -25.893 1.00 70.38 258 GLN A O 1
ATOM 2123 N N . ALA A 1 259 ? 28.177 3.591 -27.321 1.00 71.31 259 ALA A N 1
ATOM 2124 C CA . ALA A 1 259 ? 27.528 4.459 -26.343 1.00 71.31 259 ALA A CA 1
ATOM 2125 C C . ALA A 1 259 ? 26.273 3.826 -25.708 1.00 71.31 259 ALA A C 1
ATOM 2127 O O . ALA A 1 259 ? 26.041 4.005 -24.516 1.00 71.31 259 ALA A O 1
ATOM 2128 N N . ASN A 1 260 ? 25.491 3.041 -26.454 1.00 74.00 260 ASN A N 1
ATOM 2129 C CA . ASN A 1 260 ? 24.308 2.361 -25.923 1.00 74.00 260 ASN A CA 1
ATOM 2130 C C . ASN A 1 260 ? 24.686 1.203 -24.998 1.00 74.00 260 ASN A C 1
ATOM 2132 O O . ASN A 1 260 ? 23.990 0.968 -24.014 1.00 74.00 260 ASN A O 1
ATOM 2136 N N . ALA A 1 261 ? 25.783 0.498 -25.287 1.00 73.88 261 ALA A N 1
ATOM 2137 C CA . ALA A 1 261 ? 26.306 -0.541 -24.403 1.00 73.88 261 ALA A CA 1
ATOM 2138 C C . ALA A 1 261 ? 26.787 0.058 -23.070 1.00 73.88 261 ALA A C 1
ATOM 2140 O O . ALA A 1 261 ? 26.394 -0.423 -22.010 1.00 73.88 261 ALA A O 1
ATOM 2141 N N . TYR A 1 262 ? 27.530 1.169 -23.124 1.00 80.88 262 TYR A N 1
ATOM 2142 C CA . TYR A 1 262 ? 27.960 1.897 -21.927 1.00 80.88 262 TYR A CA 1
ATOM 2143 C C . TYR A 1 262 ? 26.775 2.455 -21.125 1.00 80.88 262 TYR A C 1
ATOM 2145 O O . TYR A 1 262 ? 26.725 2.322 -19.907 1.00 80.88 262 TYR A O 1
ATOM 2153 N N . MET A 1 263 ? 25.778 3.037 -21.797 1.00 75.69 263 MET A N 1
ATOM 2154 C CA . MET A 1 263 ? 24.574 3.550 -21.133 1.00 75.69 263 MET A CA 1
ATOM 2155 C C . MET A 1 263 ? 23.721 2.432 -20.523 1.00 75.69 263 MET A C 1
ATOM 2157 O O . MET A 1 263 ? 23.116 2.640 -19.474 1.00 75.69 263 MET A O 1
ATOM 2161 N N . LEU A 1 264 ? 23.676 1.246 -21.139 1.00 81.38 264 LEU A N 1
ATOM 2162 C CA . LEU A 1 264 ? 22.999 0.080 -20.571 1.00 81.38 264 LEU A CA 1
ATOM 2163 C C . LEU A 1 264 ? 23.700 -0.408 -19.300 1.00 81.38 264 LEU A C 1
ATOM 2165 O O . LEU A 1 264 ? 23.029 -0.743 -18.322 1.00 81.38 264 LEU A O 1
ATOM 2169 N N . GLU A 1 265 ? 25.031 -0.438 -19.310 1.00 83.31 265 GLU A N 1
ATOM 2170 C CA . GLU A 1 265 ? 25.842 -0.788 -18.146 1.00 83.31 265 GLU A CA 1
ATOM 2171 C C . GLU A 1 265 ? 25.665 0.244 -17.030 1.00 83.31 265 GLU A C 1
ATOM 2173 O O . GLU A 1 265 ? 25.272 -0.125 -15.928 1.00 83.31 265 GLU A O 1
ATOM 2178 N N . ALA A 1 266 ? 25.801 1.537 -17.335 1.00 80.56 266 ALA A N 1
ATOM 2179 C CA . ALA A 1 266 ? 25.593 2.623 -16.380 1.00 80.56 266 ALA A CA 1
ATOM 2180 C C . ALA A 1 266 ? 24.174 2.617 -15.784 1.00 80.56 266 ALA A C 1
ATOM 2182 O O . ALA A 1 266 ? 24.014 2.755 -14.573 1.00 80.56 266 ALA A O 1
ATOM 2183 N N . ALA A 1 267 ? 23.137 2.398 -16.602 1.00 77.75 267 ALA A N 1
ATOM 2184 C CA . ALA A 1 267 ? 21.761 2.279 -16.119 1.00 77.75 267 ALA A CA 1
ATOM 2185 C C . ALA A 1 267 ? 21.570 1.038 -15.234 1.00 77.75 267 ALA A C 1
ATOM 2187 O O . ALA A 1 267 ? 20.849 1.091 -14.241 1.00 77.75 267 ALA A O 1
ATOM 2188 N N . THR A 1 268 ? 22.223 -0.077 -15.569 1.00 80.62 268 THR A N 1
ATOM 2189 C CA . THR A 1 268 ? 22.172 -1.301 -14.759 1.00 80.62 268 THR A CA 1
ATOM 2190 C C . THR A 1 268 ? 22.898 -1.112 -13.428 1.00 80.62 268 THR A C 1
ATOM 2192 O O . THR A 1 268 ? 22.380 -1.552 -12.405 1.00 80.62 268 THR A O 1
ATOM 2195 N N . SER A 1 269 ? 24.043 -0.428 -13.415 1.00 81.44 269 SER A N 1
ATOM 2196 C CA . SER A 1 269 ? 24.783 -0.096 -12.195 1.00 81.44 269 SER A CA 1
ATOM 2197 C C . SER A 1 269 ? 24.005 0.870 -11.309 1.00 81.44 269 SER A C 1
ATOM 2199 O O . SER A 1 269 ? 23.825 0.573 -10.139 1.00 81.44 269 SER A O 1
ATOM 2201 N N . ALA A 1 270 ? 23.423 1.938 -11.863 1.00 75.62 270 ALA A N 1
ATOM 2202 C CA . ALA A 1 270 ? 22.582 2.863 -11.098 1.00 75.62 270 ALA A CA 1
ATOM 2203 C C . ALA A 1 270 ? 21.353 2.165 -10.488 1.00 75.62 270 ALA A C 1
ATOM 2205 O O . ALA A 1 270 ? 20.973 2.416 -9.349 1.00 75.62 270 ALA A O 1
ATOM 2206 N N . VAL A 1 271 ? 20.736 1.243 -11.234 1.00 76.31 271 VAL A N 1
ATOM 2207 C CA . VAL A 1 271 ? 19.656 0.405 -10.706 1.00 76.31 271 VAL A CA 1
ATOM 2208 C C . VAL A 1 271 ? 20.158 -0.496 -9.585 1.00 76.31 271 VAL A C 1
ATOM 2210 O O . VAL A 1 271 ? 19.462 -0.620 -8.587 1.00 76.31 271 VAL A O 1
ATOM 2213 N N . LYS A 1 272 ? 21.322 -1.137 -9.733 1.00 76.19 272 LYS A N 1
ATOM 2214 C CA . LYS A 1 272 ? 21.901 -1.979 -8.683 1.00 76.19 272 LYS A CA 1
ATOM 2215 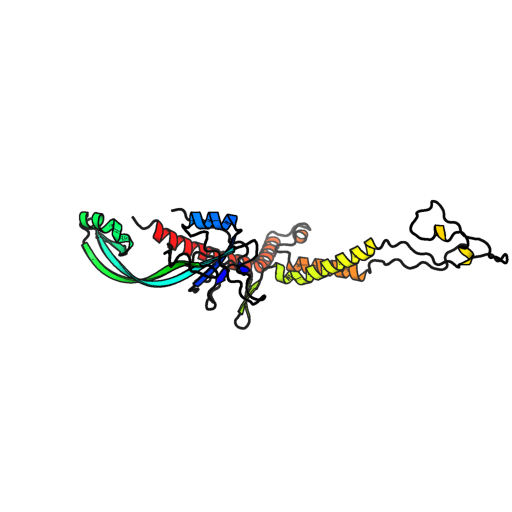C C . LYS A 1 272 ? 22.218 -1.154 -7.442 1.00 76.19 272 LYS A C 1
ATOM 2217 O O . LYS A 1 272 ? 21.755 -1.516 -6.376 1.00 76.19 272 LYS A O 1
ATOM 2222 N N . GLU A 1 273 ? 22.913 -0.034 -7.556 1.00 74.25 273 GLU A N 1
ATOM 2223 C CA . GLU A 1 273 ? 23.262 0.808 -6.403 1.00 74.25 273 GLU A CA 1
ATOM 2224 C C . GLU A 1 273 ? 22.033 1.220 -5.581 1.00 74.25 273 GLU A C 1
ATOM 2226 O O . GLU A 1 273 ? 22.096 1.237 -4.361 1.00 74.25 273 GLU A O 1
ATOM 2231 N N . VAL A 1 274 ? 20.892 1.467 -6.231 1.00 70.50 274 VAL A N 1
ATOM 2232 C CA . VAL A 1 274 ? 19.650 1.858 -5.543 1.00 70.50 274 VAL A CA 1
ATOM 2233 C C . VAL A 1 274 ? 18.791 0.651 -5.124 1.00 70.50 274 VAL A C 1
ATOM 2235 O O . VAL A 1 274 ? 18.038 0.730 -4.157 1.00 70.50 274 VAL A O 1
ATOM 2238 N N . ALA A 1 275 ? 18.851 -0.471 -5.850 1.00 64.62 275 ALA A N 1
ATOM 2239 C CA . ALA A 1 275 ? 18.022 -1.656 -5.596 1.00 64.62 275 ALA A CA 1
ATOM 2240 C C . ALA A 1 275 ? 18.687 -2.710 -4.701 1.00 64.62 275 ALA A C 1
ATOM 2242 O O . ALA A 1 275 ? 17.989 -3.597 -4.202 1.00 64.62 275 ALA A O 1
ATOM 2243 N N . THR A 1 276 ? 20.014 -2.680 -4.548 1.00 62.78 276 THR A N 1
ATOM 2244 C CA . THR A 1 276 ? 20.753 -3.699 -3.791 1.00 62.78 276 THR A CA 1
ATOM 2245 C C . THR A 1 276 ? 20.603 -3.412 -2.304 1.00 62.78 276 THR A C 1
ATOM 2247 O O . THR A 1 276 ? 21.454 -2.817 -1.660 1.00 62.78 276 THR A O 1
ATOM 2250 N N . LEU A 1 277 ? 19.474 -3.859 -1.761 1.00 54.69 277 LEU A N 1
ATOM 2251 C CA . LEU A 1 277 ? 19.230 -3.990 -0.331 1.00 54.69 277 LEU A CA 1
ATOM 2252 C C . LEU A 1 277 ? 20.107 -5.135 0.197 1.00 54.69 277 LEU A C 1
ATOM 2254 O O . LEU A 1 277 ? 19.663 -6.281 0.277 1.00 54.69 277 LEU A O 1
ATOM 2258 N N . GLY A 1 278 ? 21.374 -4.854 0.482 1.00 51.34 278 GLY A N 1
ATOM 2259 C CA . GLY A 1 278 ? 22.296 -5.839 1.041 1.00 51.34 278 GLY A CA 1
ATOM 2260 C C . GLY A 1 278 ? 23.722 -5.694 0.537 1.00 51.34 278 GLY A C 1
ATOM 2261 O O . GLY A 1 278 ? 23.975 -5.157 -0.537 1.00 51.34 278 GLY A O 1
ATOM 2262 N N . VAL A 1 279 ? 24.659 -6.195 1.343 1.00 48.97 279 VAL A N 1
ATOM 2263 C CA . VAL A 1 279 ? 26.087 -6.222 1.024 1.00 48.97 279 VAL A CA 1
ATOM 2264 C C . VAL A 1 279 ? 26.291 -6.847 -0.350 1.00 48.97 279 VAL A C 1
ATOM 2266 O O . VAL A 1 279 ? 25.866 -7.977 -0.590 1.00 48.97 279 VAL A O 1
ATOM 2269 N N . ASP A 1 280 ? 26.964 -6.108 -1.230 1.00 49.53 280 ASP A N 1
ATOM 2270 C CA . ASP A 1 280 ? 27.401 -6.601 -2.525 1.00 49.53 280 ASP A CA 1
ATOM 2271 C C . ASP A 1 280 ? 28.147 -7.927 -2.321 1.00 49.53 280 ASP A C 1
ATOM 2273 O O . ASP A 1 280 ? 29.218 -7.982 -1.709 1.00 49.53 280 ASP A O 1
ATOM 2277 N N . THR A 1 281 ? 27.548 -9.032 -2.763 1.00 47.66 281 THR A N 1
ATOM 2278 C CA . THR A 1 281 ? 28.109 -10.377 -2.576 1.00 47.66 281 THR A CA 1
ATOM 2279 C C . THR A 1 281 ? 29.483 -10.526 -3.239 1.00 47.66 281 THR A C 1
ATOM 2281 O O . THR A 1 281 ? 30.238 -11.436 -2.892 1.00 47.66 281 THR A O 1
ATOM 2284 N N . GLU A 1 282 ? 29.852 -9.612 -4.144 1.00 52.12 282 GLU A N 1
ATOM 2285 C CA . GLU A 1 282 ? 31.197 -9.524 -4.718 1.00 52.12 282 GLU A CA 1
ATOM 2286 C C . GLU A 1 282 ? 32.239 -8.971 -3.728 1.00 52.12 282 GLU A C 1
ATOM 2288 O O . GLU A 1 282 ? 33.379 -9.439 -3.727 1.00 52.12 282 GLU A O 1
ATOM 2293 N N . ALA A 1 283 ? 31.859 -8.083 -2.801 1.00 51.53 283 ALA A N 1
ATOM 2294 C CA . ALA A 1 283 ? 32.752 -7.581 -1.750 1.00 51.53 283 ALA A CA 1
ATOM 2295 C C . ALA A 1 283 ? 33.080 -8.646 -0.683 1.00 51.53 283 ALA A C 1
ATOM 2297 O O . ALA A 1 283 ? 34.108 -8.563 -0.011 1.00 51.53 283 ALA A O 1
ATOM 2298 N N . VAL A 1 284 ? 32.232 -9.671 -0.540 1.00 50.38 284 VAL A N 1
ATOM 2299 C CA . VAL A 1 284 ? 32.408 -10.757 0.442 1.00 50.38 284 VAL A CA 1
ATOM 2300 C C . VAL A 1 284 ? 33.237 -11.922 -0.120 1.00 50.38 284 VAL A C 1
ATOM 2302 O O . VAL A 1 284 ? 33.930 -12.603 0.636 1.00 50.38 284 VAL A O 1
ATOM 2305 N N . ASN A 1 285 ? 33.240 -12.131 -1.440 1.00 49.31 285 ASN A N 1
ATOM 2306 C CA . ASN A 1 285 ? 33.915 -13.274 -2.072 1.00 49.31 285 ASN A CA 1
ATOM 2307 C C . ASN A 1 285 ? 35.382 -13.022 -2.485 1.00 49.31 285 ASN A C 1
ATOM 2309 O O . ASN A 1 285 ? 36.081 -13.973 -2.834 1.00 49.31 285 ASN A O 1
ATOM 2313 N N . GLY A 1 286 ? 35.872 -11.777 -2.441 1.00 49.00 286 GLY A N 1
ATOM 2314 C CA . GLY A 1 286 ? 37.179 -11.399 -3.006 1.00 49.00 286 GLY A CA 1
ATOM 2315 C C . GLY A 1 286 ? 38.417 -11.584 -2.118 1.00 49.00 286 GLY A C 1
ATOM 2316 O O . GLY A 1 286 ? 39.534 -11.585 -2.631 1.00 49.00 286 GLY A O 1
ATOM 2317 N N . GLY A 1 287 ? 38.270 -11.772 -0.806 1.00 45.94 287 GLY A N 1
ATOM 2318 C CA . GLY A 1 287 ? 39.417 -12.058 0.061 1.00 45.94 287 GLY A CA 1
ATOM 2319 C C . GLY A 1 287 ? 39.222 -11.606 1.497 1.00 45.94 287 GLY A C 1
ATOM 2320 O O . GLY A 1 287 ? 38.926 -10.443 1.729 1.00 45.94 287 GLY A O 1
ATOM 2321 N N . GLN A 1 288 ? 39.403 -12.549 2.432 1.00 49.84 288 GLN A N 1
ATOM 2322 C CA . GLN A 1 288 ? 39.600 -12.364 3.880 1.00 49.84 288 GLN A CA 1
ATOM 2323 C C . GLN A 1 288 ? 39.112 -11.017 4.442 1.00 49.84 288 GLN A C 1
ATOM 2325 O O . GLN A 1 288 ? 39.886 -10.251 5.015 1.00 49.84 288 GLN A O 1
ATOM 2330 N N . VAL A 1 289 ? 37.822 -10.722 4.296 1.00 54.72 289 VAL A N 1
ATOM 2331 C CA . VAL A 1 289 ? 37.226 -9.565 4.958 1.00 54.72 289 VAL A CA 1
ATOM 2332 C C . VAL A 1 289 ? 37.157 -9.914 6.442 1.00 54.72 289 VAL A C 1
ATOM 2334 O O . VAL A 1 289 ? 36.534 -10.902 6.837 1.00 54.72 289 VAL A O 1
ATOM 2337 N N . ALA A 1 290 ? 37.876 -9.153 7.270 1.00 55.88 290 ALA A N 1
ATOM 2338 C CA . ALA A 1 290 ? 37.831 -9.286 8.718 1.00 55.88 290 ALA A CA 1
ATOM 2339 C C . ALA A 1 290 ? 36.367 -9.255 9.193 1.00 55.88 290 ALA A C 1
ATOM 2341 O O . ALA A 1 290 ? 35.550 -8.511 8.649 1.00 55.88 290 ALA A O 1
ATOM 2342 N N . PHE A 1 291 ? 36.031 -10.027 10.227 1.00 54.69 291 PHE A N 1
ATOM 2343 C CA . PHE A 1 291 ? 34.672 -10.066 10.788 1.00 54.69 291 PHE A CA 1
ATOM 2344 C C . PHE A 1 291 ? 34.129 -8.657 11.105 1.00 54.69 291 PHE A C 1
ATOM 2346 O O . PHE A 1 291 ? 32.949 -8.390 10.917 1.00 54.69 291 PHE A O 1
ATOM 2353 N N . ASP A 1 292 ? 35.015 -7.732 11.491 1.00 58.66 292 ASP A N 1
ATOM 2354 C CA . ASP A 1 292 ? 34.713 -6.312 11.708 1.00 58.66 292 ASP A CA 1
ATOM 2355 C C . ASP A 1 292 ? 34.317 -5.576 10.411 1.00 58.66 292 ASP A C 1
ATOM 2357 O O . ASP A 1 292 ? 33.309 -4.883 10.371 1.00 58.66 292 ASP A O 1
ATOM 2361 N N . THR A 1 293 ? 35.021 -5.801 9.297 1.00 57.28 293 THR A N 1
ATOM 2362 C CA . THR A 1 293 ? 34.653 -5.218 7.991 1.00 57.28 293 THR A CA 1
ATOM 2363 C C . THR A 1 293 ? 33.347 -5.778 7.422 1.00 57.28 293 THR A C 1
ATOM 2365 O O . THR A 1 293 ? 32.570 -5.022 6.847 1.00 57.28 293 THR A O 1
ATOM 2368 N N . VAL A 1 294 ? 33.051 -7.066 7.637 1.00 58.25 294 VAL A N 1
ATOM 2369 C CA . VAL A 1 294 ? 31.741 -7.648 7.285 1.00 58.25 294 VAL A CA 1
ATOM 2370 C C . VAL A 1 294 ? 30.637 -7.039 8.148 1.00 58.25 294 VAL A C 1
ATOM 2372 O O . VAL A 1 294 ? 29.578 -6.695 7.636 1.00 58.25 294 VAL A O 1
ATOM 2375 N N . ASN A 1 295 ? 30.894 -6.840 9.444 1.00 62.66 295 ASN A N 1
ATOM 2376 C CA . ASN A 1 295 ? 29.936 -6.213 10.348 1.00 62.66 295 ASN A CA 1
ATOM 2377 C C . ASN A 1 295 ? 29.685 -4.740 9.984 1.00 62.66 295 ASN A C 1
ATOM 2379 O O . ASN A 1 295 ? 28.545 -4.300 9.980 1.00 62.66 295 ASN A O 1
ATOM 2383 N N . GLN A 1 296 ? 30.718 -3.988 9.595 1.00 62.28 296 GLN A N 1
ATOM 2384 C CA . GLN A 1 296 ? 30.577 -2.604 9.125 1.00 62.28 296 GLN A CA 1
ATOM 2385 C C . GLN A 1 296 ? 29.825 -2.503 7.789 1.00 62.28 296 GLN A C 1
ATOM 2387 O O . GLN A 1 296 ? 29.055 -1.562 7.593 1.00 62.28 296 GLN A O 1
ATOM 2392 N N . LEU A 1 297 ? 30.015 -3.464 6.878 1.00 59.91 297 LEU A N 1
ATOM 2393 C CA . LEU A 1 297 ? 29.250 -3.551 5.630 1.00 59.91 297 LEU A CA 1
ATOM 2394 C C . LEU A 1 297 ? 27.782 -3.906 5.896 1.00 59.91 297 LEU A C 1
ATOM 2396 O O . LEU A 1 297 ? 26.900 -3.252 5.344 1.00 59.91 297 LEU A O 1
ATOM 2400 N N . ASN A 1 298 ? 27.520 -4.860 6.795 1.00 59.94 298 ASN A N 1
ATOM 2401 C CA . ASN A 1 298 ? 26.166 -5.175 7.249 1.00 59.94 298 ASN A CA 1
ATOM 2402 C C . ASN A 1 298 ? 25.513 -3.968 7.933 1.00 59.94 298 ASN A C 1
ATOM 2404 O O . ASN A 1 298 ? 24.382 -3.652 7.610 1.00 59.94 298 ASN A O 1
ATOM 2408 N N . MET A 1 299 ? 26.234 -3.221 8.779 1.00 61.78 299 MET A N 1
ATOM 2409 C CA . MET A 1 299 ? 25.710 -2.006 9.419 1.00 61.78 299 MET A CA 1
ATOM 2410 C C . MET A 1 299 ? 25.347 -0.908 8.413 1.00 61.78 299 MET A C 1
ATOM 2412 O O . MET A 1 299 ? 24.378 -0.189 8.628 1.00 61.78 299 MET A O 1
ATOM 2416 N N . ARG A 1 300 ? 26.096 -0.749 7.314 1.00 60.66 300 ARG A N 1
ATOM 2417 C CA . ARG A 1 300 ? 25.732 0.212 6.257 1.00 60.66 300 ARG A CA 1
ATOM 2418 C C . ARG A 1 300 ? 24.514 -0.241 5.457 1.00 60.66 300 ARG A C 1
ATOM 2420 O O . ARG A 1 300 ? 23.636 0.578 5.215 1.00 60.66 300 ARG A O 1
ATOM 2427 N N . ALA A 1 301 ? 24.448 -1.523 5.096 1.00 59.47 301 ALA A N 1
ATOM 2428 C CA . ALA A 1 301 ? 23.271 -2.095 4.444 1.00 59.47 301 ALA A CA 1
ATOM 2429 C C . ALA A 1 301 ? 22.029 -2.015 5.355 1.00 59.47 301 ALA A C 1
ATOM 2431 O O . ALA A 1 301 ? 20.928 -1.696 4.906 1.00 59.47 301 ALA A O 1
ATOM 2432 N N . ASP A 1 302 ? 22.219 -2.226 6.657 1.00 60.66 302 ASP A N 1
ATOM 2433 C CA . ASP A 1 302 ? 21.178 -2.063 7.661 1.00 60.66 302 ASP A CA 1
ATOM 2434 C C . ASP A 1 302 ? 20.728 -0.607 7.753 1.00 60.66 302 ASP A C 1
ATOM 2436 O O . ASP A 1 302 ? 19.531 -0.392 7.813 1.00 60.66 302 ASP A O 1
ATOM 2440 N N . LEU A 1 303 ? 21.614 0.396 7.683 1.00 65.62 303 LEU A N 1
ATOM 2441 C CA . LEU A 1 303 ? 21.216 1.815 7.726 1.00 65.62 303 LEU A CA 1
ATOM 2442 C C . LEU A 1 303 ? 20.284 2.226 6.576 1.00 65.62 303 LEU A C 1
ATOM 2444 O O . LEU A 1 303 ? 19.352 2.994 6.806 1.00 65.62 303 LEU A O 1
ATOM 2448 N N . GLU A 1 304 ? 20.498 1.717 5.361 1.00 63.62 304 GLU A N 1
ATOM 2449 C CA . GLU A 1 304 ? 19.621 2.006 4.215 1.00 63.62 304 GLU A CA 1
ATOM 2450 C C . GLU A 1 304 ? 18.271 1.284 4.325 1.00 63.62 304 GLU A C 1
ATOM 2452 O O . GLU A 1 304 ? 17.229 1.836 3.972 1.00 63.62 304 GLU A O 1
ATOM 2457 N N . THR A 1 305 ? 18.261 0.064 4.871 1.00 68.62 305 THR A N 1
ATOM 2458 C CA . THR A 1 305 ? 17.018 -0.695 5.096 1.00 68.62 305 THR A CA 1
ATOM 2459 C C . THR A 1 305 ? 16.320 -0.352 6.416 1.00 68.62 305 THR A C 1
ATOM 2461 O O . THR A 1 305 ? 15.158 -0.718 6.611 1.00 68.62 305 THR A O 1
ATOM 2464 N N . TYR A 1 306 ? 16.997 0.383 7.302 1.00 77.25 306 TYR A N 1
ATOM 2465 C CA . TYR A 1 306 ? 16.573 0.664 8.671 1.00 77.25 306 TYR A CA 1
ATOM 2466 C C . TYR A 1 306 ? 15.219 1.356 8.711 1.00 77.25 306 TYR A C 1
ATOM 2468 O O . TYR A 1 306 ? 14.366 0.976 9.504 1.00 77.25 306 TYR A O 1
ATOM 2476 N N . VAL A 1 307 ? 14.991 2.317 7.812 1.00 79.12 307 VAL A N 1
ATOM 2477 C CA . VAL A 1 307 ? 13.728 3.064 7.738 1.00 79.12 307 VAL A CA 1
ATOM 2478 C C . VAL A 1 307 ? 12.546 2.118 7.497 1.00 79.12 307 VAL A C 1
ATOM 2480 O O . VAL A 1 307 ? 11.519 2.222 8.162 1.00 79.12 307 VAL A O 1
ATOM 2483 N N . PHE A 1 308 ? 12.703 1.131 6.609 1.00 80.25 308 PHE A N 1
ATOM 2484 C CA . PHE A 1 308 ? 11.659 0.142 6.332 1.00 80.25 308 PHE A CA 1
ATOM 2485 C C . PHE A 1 308 ? 11.446 -0.816 7.508 1.00 80.25 308 PHE A C 1
ATOM 2487 O O . PHE A 1 308 ? 10.308 -1.170 7.818 1.00 80.25 308 PHE A O 1
ATOM 2494 N N . GLN A 1 309 ? 12.527 -1.231 8.175 1.00 81.94 309 GLN A N 1
ATOM 2495 C CA . GLN A 1 309 ? 12.444 -2.108 9.344 1.00 81.94 309 GLN A CA 1
ATOM 2496 C C . GLN A 1 309 ? 11.803 -1.403 10.549 1.00 81.94 309 GLN A C 1
ATOM 2498 O O . GLN A 1 309 ? 10.976 -2.004 11.234 1.00 81.94 309 GLN A O 1
ATOM 2503 N N . ASP A 1 310 ? 12.127 -0.131 10.787 1.00 83.75 310 ASP A N 1
ATOM 2504 C CA . ASP A 1 310 ? 11.566 0.670 11.880 1.00 83.75 310 ASP A CA 1
ATOM 2505 C C . ASP A 1 310 ? 10.078 0.981 11.656 1.00 83.75 310 ASP A C 1
ATOM 2507 O O . ASP A 1 310 ? 9.246 0.840 12.562 1.00 83.75 310 ASP A O 1
ATOM 2511 N N . ASN A 1 311 ? 9.699 1.290 10.413 1.00 85.38 311 ASN A N 1
ATOM 2512 C CA . ASN A 1 311 ? 8.298 1.502 10.053 1.00 85.38 311 ASN A CA 1
ATOM 2513 C C . ASN A 1 311 ? 7.482 0.208 10.185 1.00 85.38 311 ASN A C 1
ATOM 2515 O O . ASN A 1 311 ? 6.368 0.226 10.720 1.00 85.38 311 ASN A O 1
ATOM 2519 N N . LEU A 1 312 ? 8.060 -0.938 9.811 1.00 85.69 312 LEU A N 1
ATOM 2520 C CA . LEU A 1 312 ? 7.465 -2.253 10.049 1.00 85.69 312 LEU A CA 1
ATOM 2521 C C . LEU A 1 312 ? 7.340 -2.562 11.549 1.00 85.69 312 LEU A C 1
ATOM 2523 O O . LEU A 1 312 ? 6.295 -3.051 11.982 1.00 85.69 312 LEU A O 1
ATOM 2527 N N . ALA A 1 313 ? 8.349 -2.245 12.362 1.00 85.44 313 ALA A N 1
ATOM 2528 C CA . ALA A 1 313 ? 8.291 -2.423 13.813 1.00 85.44 313 ALA A CA 1
ATOM 2529 C C . ALA A 1 313 ? 7.189 -1.562 14.453 1.00 85.44 313 ALA A C 1
ATOM 2531 O O . ALA A 1 313 ? 6.483 -2.015 15.358 1.00 85.44 313 ALA A O 1
ATOM 2532 N N . THR A 1 314 ? 6.990 -0.342 13.954 1.00 86.69 314 THR A N 1
ATOM 2533 C CA . THR A 1 314 ? 5.896 0.535 14.389 1.00 86.69 314 THR A CA 1
ATOM 2534 C C . THR A 1 314 ? 4.528 -0.033 14.005 1.00 86.69 314 THR A C 1
ATOM 2536 O O . THR A 1 314 ? 3.625 -0.053 14.844 1.00 86.69 314 THR A O 1
ATOM 2539 N N . ALA A 1 315 ? 4.383 -0.591 12.801 1.00 87.38 315 ALA A N 1
ATOM 2540 C CA . ALA A 1 315 ? 3.161 -1.290 12.407 1.00 87.38 315 ALA A CA 1
ATOM 2541 C C . ALA A 1 315 ? 2.895 -2.538 13.273 1.00 87.38 315 ALA A C 1
ATOM 2543 O O . ALA A 1 315 ? 1.766 -2.768 13.704 1.00 87.38 315 ALA A O 1
ATOM 2544 N N . MET A 1 316 ? 3.933 -3.314 13.610 1.00 87.12 316 MET A N 1
ATOM 2545 C CA . MET A 1 316 ? 3.812 -4.473 14.508 1.00 87.12 316 MET A CA 1
ATOM 2546 C C . MET A 1 316 ? 3.419 -4.081 15.936 1.00 87.12 316 MET A C 1
ATOM 2548 O O . MET A 1 316 ? 2.623 -4.776 16.568 1.00 87.12 316 MET A O 1
ATOM 2552 N N . ARG A 1 317 ? 3.938 -2.959 16.449 1.00 88.62 317 ARG A N 1
ATOM 2553 C CA . ARG A 1 317 ? 3.510 -2.407 17.742 1.00 88.62 317 ARG A CA 1
ATOM 2554 C C . ARG A 1 317 ? 2.011 -2.108 17.722 1.00 88.62 317 ARG A C 1
ATOM 2556 O O . ARG A 1 317 ? 1.299 -2.497 18.644 1.00 88.62 317 ARG A O 1
ATOM 2563 N N . ARG A 1 318 ? 1.534 -1.488 16.639 1.00 87.62 318 ARG A N 1
ATOM 2564 C CA . ARG A 1 318 ? 0.122 -1.148 16.463 1.00 87.62 318 ARG A CA 1
ATOM 2565 C C . ARG A 1 318 ? -0.780 -2.379 16.364 1.00 87.62 318 ARG A C 1
ATOM 2567 O O . ARG A 1 318 ? -1.842 -2.402 16.982 1.00 87.62 318 ARG A O 1
ATOM 2574 N N . ASP A 1 319 ? -0.348 -3.415 15.645 1.00 88.81 319 ASP A N 1
ATOM 2575 C CA . ASP A 1 319 ? -1.037 -4.713 15.614 1.00 88.81 319 ASP A CA 1
ATOM 2576 C C . ASP A 1 319 ? -1.172 -5.313 17.023 1.00 88.81 319 ASP A C 1
ATOM 2578 O O . ASP A 1 319 ? -2.250 -5.767 17.405 1.00 88.81 319 ASP A O 1
ATOM 2582 N N . GLY A 1 320 ? -0.106 -5.246 17.828 1.00 86.88 320 GLY A N 1
ATOM 2583 C CA . GLY A 1 320 ? -0.117 -5.697 19.220 1.00 86.88 320 GLY A CA 1
ATOM 2584 C C . GLY A 1 320 ? -1.142 -4.961 20.089 1.00 86.88 320 GLY A C 1
ATOM 2585 O O . GLY A 1 320 ? -1.899 -5.602 20.817 1.00 86.88 320 GLY A O 1
ATOM 2586 N N . GLU A 1 321 ? -1.219 -3.633 19.983 1.00 87.31 321 GLU A N 1
ATOM 2587 C CA . GLU A 1 321 ? -2.198 -2.814 20.716 1.00 87.31 321 GLU A CA 1
ATOM 2588 C C . GLU A 1 321 ? -3.647 -3.128 20.322 1.00 87.31 321 GLU A C 1
ATOM 2590 O O . GLU A 1 321 ? -4.527 -3.242 21.181 1.00 87.31 321 GLU A O 1
ATOM 2595 N N . ILE A 1 322 ? -3.905 -3.281 19.018 1.00 87.19 322 ILE A N 1
ATOM 2596 C CA . ILE A 1 322 ? -5.227 -3.647 18.499 1.00 87.19 322 ILE A CA 1
ATOM 2597 C C . ILE A 1 322 ? -5.609 -5.026 19.031 1.00 87.19 322 ILE A C 1
ATOM 2599 O O . ILE A 1 322 ? -6.676 -5.172 19.633 1.00 87.19 322 ILE A O 1
ATOM 2603 N N . TYR A 1 323 ? -4.717 -6.007 18.882 1.00 86.81 323 TYR A N 1
ATOM 2604 C CA . TYR A 1 323 ? -4.929 -7.372 19.349 1.00 86.81 323 TYR A CA 1
ATOM 2605 C C . TYR A 1 323 ? -5.202 -7.424 20.854 1.00 86.81 323 TYR A C 1
ATOM 2607 O O . TYR A 1 323 ? -6.180 -8.042 21.269 1.00 86.81 323 TYR A O 1
ATOM 2615 N N . GLN A 1 324 ? -4.406 -6.729 21.672 1.00 85.94 324 GLN A N 1
ATOM 2616 C CA . GLN A 1 324 ? -4.614 -6.662 23.119 1.00 85.94 324 GLN A CA 1
ATOM 2617 C C . GLN A 1 324 ? -5.989 -6.077 23.470 1.00 85.94 324 GLN A C 1
ATOM 2619 O O . GLN A 1 324 ? -6.665 -6.606 24.352 1.00 85.94 324 GLN A O 1
ATOM 2624 N N . SER A 1 325 ? -6.430 -5.024 22.770 1.00 84.62 325 SER A N 1
ATOM 2625 C CA . SER A 1 325 ? -7.746 -4.420 23.022 1.00 84.62 325 SER A CA 1
ATOM 2626 C C . SER A 1 325 ? -8.904 -5.357 22.668 1.00 84.62 325 SER A C 1
ATOM 2628 O O . SER A 1 325 ? -9.891 -5.417 23.396 1.00 84.62 325 SER A O 1
ATOM 2630 N N . ILE A 1 326 ? -8.768 -6.124 21.581 1.00 84.44 326 ILE A N 1
ATOM 2631 C CA . ILE A 1 326 ? -9.776 -7.096 21.146 1.00 84.44 326 ILE A CA 1
ATOM 2632 C C . ILE A 1 326 ? -9.805 -8.286 22.108 1.00 84.44 326 ILE A C 1
ATOM 2634 O O . ILE A 1 326 ? -10.878 -8.746 22.481 1.00 84.44 326 ILE A O 1
ATOM 2638 N N . VAL A 1 327 ? -8.638 -8.783 22.529 1.00 82.81 327 VAL A N 1
ATOM 2639 C CA . VAL A 1 327 ? -8.541 -9.896 23.481 1.00 82.81 327 VAL A CA 1
ATOM 2640 C C . VAL A 1 327 ? -9.176 -9.532 24.815 1.00 82.81 327 VAL A C 1
ATOM 2642 O O . VAL A 1 327 ? -9.902 -10.359 25.354 1.00 82.81 327 VAL A O 1
ATOM 2645 N N . ASN A 1 328 ? -8.947 -8.318 25.324 1.00 79.12 328 ASN A N 1
ATOM 2646 C CA . ASN A 1 328 ? -9.588 -7.871 26.558 1.00 79.12 328 ASN A CA 1
ATOM 2647 C C . ASN A 1 328 ? -11.122 -7.904 26.419 1.00 79.12 328 ASN A C 1
ATOM 2649 O O . ASN A 1 328 ? -11.792 -8.556 27.204 1.00 79.12 328 ASN A O 1
ATOM 2653 N N . ASP A 1 329 ? -11.681 -7.344 25.346 1.00 74.88 329 ASP A N 1
ATOM 2654 C CA . ASP A 1 329 ? -13.138 -7.341 25.157 1.00 74.88 329 ASP A CA 1
ATOM 2655 C C . ASP A 1 329 ? -13.749 -8.736 24.874 1.00 74.88 329 ASP A C 1
ATOM 2657 O O . ASP A 1 329 ? -14.938 -8.928 25.107 1.00 74.88 329 ASP A O 1
ATOM 2661 N N . ILE A 1 330 ? -12.987 -9.702 24.340 1.00 73.88 330 ILE A N 1
ATOM 2662 C CA . ILE A 1 330 ? -13.499 -11.048 24.000 1.00 73.88 330 ILE A CA 1
ATOM 2663 C C . ILE A 1 330 ? -13.301 -12.062 25.134 1.00 73.88 330 ILE A C 1
ATOM 2665 O O . ILE A 1 330 ? -14.141 -12.945 25.301 1.00 73.88 330 ILE A O 1
ATOM 2669 N N . TYR A 1 331 ? -12.175 -11.997 25.852 1.00 68.56 331 TYR A N 1
ATOM 2670 C CA . TYR A 1 331 ? -11.750 -13.027 26.810 1.00 68.56 331 TYR A CA 1
ATOM 2671 C C . TYR A 1 331 ? -11.739 -12.561 28.273 1.00 68.56 331 TYR A C 1
ATOM 2673 O O . TYR A 1 331 ? -11.702 -13.419 29.148 1.00 68.56 331 TYR A O 1
ATOM 2681 N N . ASP A 1 332 ? -11.749 -11.251 28.550 1.00 57.03 332 ASP A N 1
ATOM 2682 C CA . ASP A 1 332 ? -11.812 -10.694 29.921 1.00 57.03 332 ASP A CA 1
ATOM 2683 C C . ASP A 1 332 ? -13.262 -10.545 30.420 1.00 57.03 332 ASP A C 1
ATOM 2685 O O . ASP A 1 332 ? -13.513 -10.032 31.508 1.00 57.03 332 ASP A O 1
ATOM 2689 N N . VAL A 1 333 ? -14.236 -10.982 29.614 1.00 50.47 333 VAL A N 1
ATOM 2690 C CA . VAL A 1 333 ? -15.632 -11.133 30.029 1.00 50.47 333 VAL A CA 1
ATOM 2691 C C . VAL A 1 333 ? -15.767 -12.536 30.641 1.00 50.47 333 VAL A C 1
ATOM 2693 O O . VAL A 1 333 ? -15.624 -13.505 29.889 1.00 50.47 333 VAL A O 1
ATOM 2696 N N . PRO A 1 334 ? -15.937 -12.668 31.972 1.00 41.38 334 PRO A N 1
ATOM 2697 C CA . PRO A 1 334 ? -16.080 -13.968 32.630 1.00 41.38 334 PRO A CA 1
ATOM 2698 C C . PRO A 1 334 ? -17.369 -14.700 32.254 1.00 41.38 334 PRO A C 1
ATOM 2700 O O . PRO A 1 334 ? -18.376 -14.020 31.942 1.00 41.38 334 PRO A O 1
#

Radius of gyration: 36.5 Å; chains: 1; bounding box: 71×42×126 Å

InterPro domains:
  IPR032427 Phage P22-like portal protein [PF16510] (1-332)

Foldseek 3Di:
DDDDDDDDPPCVQFKDWDLPQDDLFSQVTQKMKGKDKDFLVRLVVVCVVVVFDSPPQDPDADPDPVDDGCDDPGIHIKMKMKGKDKDWWKWWWWAQPPPRDTDIDTPVLCPVCVVVCVVRPIDTDDIDTDTAIWMFIWIDGPHDTGGPTDTAFFRGDLDFDQFAFWDDDPSDTDTDHLVVQLVVLVVQLVVLVVVVVVLVVVPQDWQFADDCQQCPPPVVVRPPPDDDPDGHTDQAGPVRDGDDPDGPDIDDRPDSPVVSVVSSVVSVVSSCVSVVLAQDVVVVPPDDDDPVNNVVRRVVSCVVNVSSVVSVVSSVVSNVNRVVRNCCRPPVSD

Secondary structure (DSSP, 8-state):
--------TTHHHHEEE-TT--STT-TT-SEEEEEEEEEHHHHHHHHHHHT--TT-------S-TTS--SEETTEEEEEEEEEEEEEEEEEEEEEPTTT--EEEEETTGGGGTHHHHHHTT-EEEEEEEEEEEEEEEEEE-SS-EEEEEEEESSSS-S-----SEEEEETTEEEEE-HHHHHHHHHHHHHHHHHHHHHHHHT-----EE--HHHHTTTGGGGSSSS--S-----SB-TTSPBPPSS-SEEPPP----HHHHHHHHHHHHHHHHHH--S--HHHHHSS---HHHHHHHHHHHHHHHHHHHHHHHHHHHHHHHHHHHHHHHHHS--

pLDDT: mean 70.04, std 12.14, range [41.38, 88.81]